Protein AF-A0A3B8LM06-F1 (afdb_monomer)

Secondary structure (DSSP, 8-state):
--B-HHHHHHHHHHHHHHHHHHHH-HHHHHHHHHHTTS-HHHHHHHHHHHHHHHHS-----TT---S-HHHHHHHHHHHHHHS---TT-B-HHHHHHS-HHHHHHHHHHHHHHTPPPPPPPPHHHHHTS-HHHHHHHHHHHHHSS----HHHHHHHIIIIIT-BTTBEE-TTT--EE-S-SSS--STTSEEEEESS-GGGT--STTGGG-GGGEEEEEHHHHHHHTTPPB---SEEEEEETTEEEEE-TTS-EEEE--GGGHHHHHHHHHHHHHHTT-PEETTHHHHHHHHHHHS---HHHHHHHHHHHHHHS---HHHH-TTHHHHHGGGS-EEPPPGGGG---

Radius of gyration: 21.13 Å; Cα contacts (8 Å, |Δi|>4): 520; chains: 1; bounding box: 58×49×54 Å

Sequence (345 aa):
MKIPKQYAHMAVEVTARRVQDMRTGEHKAADIEQAATRPTAERHAIENFFERGLQNEIDPLPGLQYDDINQTRKALHQELRDVDIDGDGIDAIERKMMSKAGQVALALAEQMMAQEPVQAMTTQQLKDLSPEETMQTIRQAATDHVELGYSVARAVMFAHIDNQEGSVDGVYTGREVDDVVGIPENVHQMNTEHTWPKSRGVKHTPAVSDLHHLFPTDKETNTRRASYPFGIVQEAKWQDGKSKLGYSEHGHIVFEPPKEHRGDIARALFYVASAYDLEMIEGEPEILLQWHKDDPVNAEESARNDEISRFQRNRNPFVDHPDLAEKLIEQIHVKRAPDFMHARS

Structure (mmCIF, N/CA/C/O backbone):
data_AF-A0A3B8LM06-F1
#
_entry.id   AF-A0A3B8LM06-F1
#
loop_
_atom_site.group_PDB
_atom_site.id
_atom_site.type_symbol
_atom_site.label_atom_id
_atom_site.label_alt_id
_atom_site.label_comp_id
_atom_site.label_asym_id
_atom_site.label_entity_id
_atom_site.label_seq_id
_atom_site.pdbx_PDB_ins_code
_atom_site.Cartn_x
_atom_site.Cartn_y
_atom_site.Cartn_z
_atom_site.occupancy
_atom_site.B_iso_or_equiv
_atom_site.auth_seq_id
_atom_site.auth_comp_id
_atom_site.auth_asym_id
_atom_site.auth_atom_id
_atom_site.pdbx_PDB_model_num
ATOM 1 N N . MET A 1 1 ? -26.395 -5.726 15.700 1.00 61.47 1 MET A N 1
ATOM 2 C CA . MET A 1 1 ? -25.437 -6.091 14.642 1.00 61.47 1 MET A CA 1
ATOM 3 C C . MET A 1 1 ? -24.173 -6.511 15.357 1.00 61.47 1 MET A C 1
ATOM 5 O O . MET A 1 1 ? -23.806 -5.810 16.292 1.00 61.47 1 MET A O 1
ATOM 9 N N . LYS A 1 2 ? -23.609 -7.675 15.030 1.00 73.19 2 LYS A N 1
ATOM 10 C CA . LYS A 1 2 ? -22.331 -8.088 15.611 1.00 73.19 2 LYS A CA 1
ATOM 11 C C . LYS A 1 2 ? -21.204 -7.340 14.889 1.00 73.19 2 LYS A C 1
ATOM 13 O O . LYS A 1 2 ? -21.310 -7.133 13.681 1.00 73.19 2 LYS A O 1
ATOM 18 N N . ILE A 1 3 ? -20.192 -6.870 15.618 1.00 71.75 3 ILE A N 1
ATOM 19 C CA . ILE A 1 3 ? -19.059 -6.120 15.043 1.00 71.75 3 ILE A CA 1
ATOM 20 C C . ILE A 1 3 ? -17.843 -7.046 14.995 1.00 71.75 3 ILE A C 1
ATOM 22 O O . ILE A 1 3 ? -17.408 -7.489 16.061 1.00 71.75 3 ILE A O 1
ATOM 26 N N . PRO A 1 4 ? -17.254 -7.335 13.821 1.00 77.56 4 PRO A N 1
ATOM 27 C CA . PRO A 1 4 ? -16.075 -8.187 13.774 1.00 77.56 4 PRO A CA 1
ATOM 28 C C . PRO A 1 4 ? -14.905 -7.545 14.533 1.00 77.56 4 PRO A C 1
ATOM 30 O O . PRO A 1 4 ? -14.675 -6.333 14.455 1.00 77.56 4 PRO A O 1
ATOM 33 N N . LYS A 1 5 ? -14.148 -8.369 15.268 1.00 77.06 5 LYS A N 1
ATOM 34 C CA . LYS A 1 5 ? -13.063 -7.935 16.170 1.00 77.06 5 LYS A CA 1
ATOM 35 C C . LYS A 1 5 ? -12.042 -7.037 15.472 1.00 77.06 5 LYS A C 1
ATOM 37 O O . LYS A 1 5 ? -11.585 -6.047 16.037 1.00 77.06 5 LYS A O 1
ATOM 42 N N . GLN A 1 6 ? -11.743 -7.346 14.219 1.00 74.56 6 GLN A N 1
ATOM 43 C CA . GLN A 1 6 ? -10.783 -6.618 13.404 1.00 74.56 6 GLN A CA 1
ATOM 44 C C . GLN A 1 6 ? -11.167 -5.136 13.195 1.00 74.56 6 GLN A C 1
ATOM 46 O O . GLN A 1 6 ? -10.337 -4.242 13.376 1.00 74.56 6 GLN A O 1
ATOM 51 N N . TYR A 1 7 ? -12.456 -4.835 12.981 1.00 73.69 7 TYR A N 1
ATOM 52 C CA . TYR A 1 7 ? -12.943 -3.454 12.876 1.00 73.69 7 TYR A CA 1
ATOM 53 C C . TYR A 1 7 ? -12.887 -2.718 14.213 1.00 73.69 7 TYR A C 1
ATOM 55 O O . TYR A 1 7 ? -12.603 -1.520 14.256 1.00 73.69 7 TYR A O 1
ATOM 63 N N . ALA A 1 8 ? -13.125 -3.429 15.315 1.00 75.50 8 ALA A N 1
ATOM 64 C CA . ALA A 1 8 ? -13.008 -2.862 16.650 1.00 75.50 8 ALA A CA 1
ATOM 65 C C . ALA A 1 8 ? -11.561 -2.447 16.960 1.00 75.50 8 ALA A C 1
ATOM 67 O O . ALA A 1 8 ? -11.319 -1.332 17.418 1.00 75.50 8 ALA A O 1
ATOM 68 N N . HIS A 1 9 ? -10.591 -3.312 16.651 1.00 77.12 9 HIS A N 1
ATOM 69 C CA . HIS A 1 9 ? -9.166 -3.018 16.811 1.00 77.12 9 HIS A CA 1
ATOM 70 C C . HIS A 1 9 ? -8.709 -1.864 15.910 1.00 77.12 9 HIS A C 1
ATOM 72 O O . HIS A 1 9 ? -7.976 -0.985 16.366 1.00 77.12 9 HIS A O 1
ATOM 78 N N . MET A 1 10 ? -9.179 -1.813 14.663 1.00 73.75 10 MET A N 1
ATOM 79 C CA . MET A 1 10 ? -8.943 -0.680 13.768 1.00 73.75 10 MET A CA 1
ATOM 80 C C . MET A 1 10 ? -9.467 0.635 14.368 1.00 73.75 10 MET A C 1
ATOM 82 O O . MET A 1 10 ? -8.759 1.643 14.384 1.00 73.75 10 MET A O 1
ATOM 86 N N . ALA A 1 11 ? -10.679 0.631 14.924 1.00 70.31 11 ALA A N 1
ATOM 87 C CA . ALA A 1 11 ? -11.275 1.824 15.513 1.00 70.31 11 ALA A CA 1
ATOM 88 C C . ALA A 1 11 ? -10.573 2.296 16.799 1.00 70.31 11 ALA A C 1
ATOM 90 O O . ALA A 1 11 ? -10.598 3.494 17.099 1.00 70.31 11 ALA A O 1
ATOM 91 N N . VAL A 1 12 ? -9.894 1.404 17.532 1.00 72.50 12 VAL A N 1
ATOM 92 C CA . VAL A 1 12 ? -9.010 1.792 18.646 1.00 72.50 12 VAL A CA 1
ATOM 93 C C . VAL A 1 12 ? -7.854 2.659 18.149 1.00 72.50 12 VAL A C 1
ATOM 95 O O . VAL A 1 12 ? -7.576 3.692 18.757 1.00 72.50 12 VAL A O 1
ATOM 98 N N . GLU A 1 13 ? -7.224 2.305 17.027 1.00 75.88 13 GLU A N 1
ATOM 99 C CA . GLU A 1 13 ? -6.133 3.099 16.446 1.00 75.88 13 GLU A CA 1
ATOM 100 C C . GLU A 1 13 ? -6.635 4.456 15.927 1.00 75.88 13 GLU A C 1
ATOM 102 O O . GLU A 1 13 ? -5.998 5.481 16.178 1.00 75.88 13 GLU A O 1
ATOM 107 N N . VAL A 1 14 ? -7.817 4.507 15.296 1.00 67.19 14 VAL A N 1
ATOM 108 C CA . VAL A 1 14 ? -8.437 5.786 14.886 1.00 67.19 14 VAL A CA 1
ATOM 109 C C . VAL A 1 14 ? -8.741 6.660 16.103 1.00 67.19 14 VAL A C 1
ATOM 111 O O . VAL A 1 14 ? -8.448 7.856 16.107 1.00 67.19 14 VAL A O 1
ATOM 114 N N . THR A 1 15 ? -9.303 6.069 17.159 1.00 64.38 15 THR A N 1
ATOM 115 C CA . THR A 1 15 ? -9.615 6.782 18.403 1.00 64.38 15 THR A CA 1
ATOM 116 C C . THR A 1 15 ? -8.338 7.318 19.050 1.00 64.38 15 THR A C 1
ATOM 118 O O . THR A 1 15 ? -8.285 8.488 19.424 1.00 64.38 15 THR A O 1
ATOM 121 N N . ALA A 1 16 ? -7.280 6.506 19.125 1.00 67.06 16 ALA A N 1
ATOM 122 C CA . ALA A 1 16 ? -5.991 6.909 19.678 1.00 67.06 16 ALA A CA 1
ATOM 123 C C . ALA A 1 16 ? -5.349 8.057 18.881 1.00 67.06 16 ALA A C 1
ATOM 125 O O . ALA A 1 16 ? -4.860 9.012 19.487 1.00 67.06 16 ALA A O 1
ATOM 126 N N . ARG A 1 17 ? -5.399 8.008 17.541 1.00 67.69 17 ARG A N 1
ATOM 127 C CA . ARG A 1 17 ? -4.908 9.095 16.681 1.00 67.69 17 ARG A CA 1
ATOM 128 C C . ARG A 1 17 ? -5.693 10.388 16.898 1.00 67.69 17 ARG A C 1
ATOM 130 O O . ARG A 1 17 ? -5.077 11.417 17.141 1.00 67.69 17 ARG A O 1
ATOM 137 N N . ARG A 1 18 ? -7.028 10.335 16.924 1.00 61.81 18 ARG A N 1
ATOM 138 C CA . ARG A 1 18 ? -7.864 11.521 17.197 1.00 61.81 18 ARG A CA 1
ATOM 139 C C . ARG A 1 18 ? -7.544 12.152 18.551 1.00 61.81 18 ARG A C 1
ATOM 141 O O . ARG A 1 18 ? -7.453 13.370 18.660 1.00 61.81 18 ARG A O 1
ATOM 148 N N . VAL A 1 19 ? -7.339 11.335 19.585 1.00 59.09 19 VAL A N 1
ATOM 149 C CA . VAL A 1 19 ? -6.933 11.832 20.909 1.00 59.09 19 VAL A CA 1
ATOM 150 C C . VAL A 1 19 ? -5.537 12.456 20.861 1.00 59.09 19 VAL A C 1
ATOM 152 O O . VAL A 1 19 ? -5.316 13.490 21.489 1.00 59.09 19 VAL A O 1
ATOM 155 N N . GLN A 1 20 ? -4.605 11.876 20.102 1.00 62.78 20 GLN A N 1
ATOM 156 C CA . GLN A 1 20 ? -3.284 12.462 19.883 1.00 62.78 20 GLN A CA 1
ATOM 157 C C . GLN A 1 20 ? -3.375 13.829 19.205 1.00 62.78 20 GLN A C 1
ATOM 159 O O . GLN A 1 20 ? -2.771 14.769 19.714 1.00 62.78 20 GLN A O 1
ATOM 164 N N . ASP A 1 21 ? -4.166 13.954 18.141 1.00 59.44 21 ASP A N 1
ATOM 165 C CA . ASP A 1 21 ? -4.355 15.211 17.412 1.00 59.44 21 ASP A CA 1
ATOM 166 C C . ASP A 1 21 ? -4.976 16.299 18.313 1.00 59.44 21 ASP A C 1
ATOM 168 O O . ASP A 1 21 ? -4.539 17.451 18.301 1.00 59.44 21 ASP A O 1
ATOM 172 N N . MET A 1 22 ? -5.942 15.927 19.166 1.00 54.44 22 MET A N 1
ATOM 173 C CA . MET A 1 22 ? -6.524 16.829 20.171 1.00 54.44 22 MET A CA 1
ATOM 174 C C . MET A 1 22 ? -5.518 17.240 21.256 1.00 54.44 22 MET A C 1
ATOM 176 O O . MET A 1 22 ? -5.547 18.381 21.713 1.00 54.44 22 MET A O 1
ATOM 180 N N . ARG A 1 23 ? -4.637 16.323 21.687 1.00 56.78 23 ARG A N 1
ATOM 181 C CA . ARG A 1 23 ? -3.649 16.580 22.747 1.00 56.78 23 ARG A CA 1
ATOM 182 C C . ARG A 1 23 ? -2.505 17.461 22.267 1.00 56.78 23 ARG A C 1
ATOM 184 O O . ARG A 1 23 ? -2.025 18.290 23.033 1.00 56.78 23 ARG A O 1
ATOM 191 N N . THR A 1 24 ? -2.019 17.237 21.051 1.00 57.19 24 THR A N 1
ATOM 192 C CA . THR A 1 24 ? -0.883 17.996 20.530 1.00 57.19 24 THR A CA 1
ATOM 193 C C . THR A 1 24 ? -1.310 19.376 20.057 1.00 57.19 24 THR A C 1
ATOM 195 O O . THR A 1 24 ? -0.503 20.288 20.140 1.00 57.19 24 THR A O 1
ATOM 198 N N . GLY A 1 25 ? -2.544 19.579 19.571 1.00 49.50 25 GLY A N 1
ATOM 199 C CA . GLY A 1 25 ? -2.979 20.871 19.011 1.00 49.50 25 GLY A CA 1
ATOM 200 C C . GLY A 1 25 ? -2.113 21.375 17.837 1.00 49.50 25 GLY A C 1
ATOM 201 O O . GLY A 1 25 ? -2.342 22.461 17.309 1.00 49.50 25 GLY A O 1
ATOM 202 N N . GLU A 1 26 ? -1.122 20.587 17.416 1.00 45.94 26 GLU A N 1
ATOM 203 C CA . GLU A 1 26 ? 0.044 21.016 16.639 1.00 45.94 26 GLU A CA 1
ATOM 204 C C . GLU A 1 26 ? -0.100 20.729 15.148 1.00 45.94 26 GLU A C 1
ATOM 206 O O . GLU A 1 26 ? 0.597 21.349 14.352 1.00 45.94 26 GLU A O 1
ATOM 211 N N . HIS A 1 27 ? -1.052 19.889 14.735 1.00 44.06 27 HIS A N 1
ATOM 212 C CA . HIS A 1 27 ? -1.319 19.699 13.308 1.00 44.06 27 HIS A CA 1
ATOM 213 C C . HIS A 1 27 ? -2.032 20.912 12.696 1.00 44.06 27 HIS A C 1
ATOM 215 O O . HIS A 1 27 ? -1.760 21.280 11.565 1.00 44.06 27 HIS A O 1
ATOM 221 N N . LYS A 1 28 ? -2.825 21.667 13.471 1.00 44.81 28 LYS A N 1
ATOM 222 C CA . LYS A 1 28 ? -3.392 22.926 12.961 1.00 44.81 28 LYS A CA 1
ATOM 223 C C . LYS A 1 28 ? -2.324 24.009 12.776 1.00 44.81 28 LYS A C 1
ATOM 225 O O . LYS A 1 28 ? -2.357 24.720 11.785 1.00 44.81 28 LYS A O 1
ATOM 230 N N . ALA A 1 29 ? -1.383 24.158 13.708 1.00 38.62 29 ALA A N 1
ATOM 231 C CA . ALA A 1 29 ? -0.407 25.250 13.660 1.00 38.62 29 ALA A CA 1
ATOM 232 C C . ALA A 1 29 ? 0.740 24.986 12.669 1.00 38.62 29 ALA A C 1
ATOM 234 O O . ALA A 1 29 ? 1.067 25.877 11.890 1.00 38.62 29 ALA A O 1
ATOM 235 N N . ALA A 1 30 ? 1.300 23.771 12.644 1.00 40.31 30 ALA A N 1
ATOM 236 C CA . ALA A 1 30 ? 2.406 23.426 11.750 1.00 40.31 30 ALA A CA 1
ATOM 237 C C . ALA A 1 30 ? 1.975 23.354 10.274 1.00 40.31 30 ALA A C 1
ATOM 239 O O . ALA A 1 30 ? 2.710 23.818 9.399 1.00 40.31 30 ALA A O 1
ATOM 240 N N . ASP A 1 31 ? 0.765 22.854 9.996 1.00 40.75 31 ASP A N 1
ATOM 241 C CA . ASP A 1 31 ? 0.247 22.767 8.627 1.00 40.75 31 ASP A CA 1
ATOM 242 C C . ASP A 1 31 ? -0.230 24.135 8.113 1.00 40.75 31 ASP A C 1
ATOM 244 O O . ASP A 1 31 ? -0.038 24.440 6.938 1.00 40.75 31 ASP A O 1
ATOM 248 N N . ILE A 1 32 ? -0.751 25.019 8.980 1.00 42.34 32 ILE A N 1
ATOM 249 C CA . ILE A 1 32 ? -1.060 26.420 8.624 1.00 42.34 32 ILE A CA 1
ATOM 250 C C . ILE A 1 32 ? 0.224 27.238 8.404 1.00 42.34 32 ILE A C 1
ATOM 252 O O . ILE A 1 32 ? 0.281 28.053 7.481 1.00 42.34 32 ILE A O 1
ATOM 256 N N . GLU A 1 33 ? 1.267 27.026 9.209 1.00 39.25 33 GLU A N 1
ATOM 257 C CA . GLU A 1 33 ? 2.554 27.718 9.064 1.00 39.25 33 GLU A CA 1
ATOM 258 C C . GLU A 1 33 ? 3.309 27.264 7.800 1.00 39.25 33 GLU A C 1
ATOM 260 O O . GLU A 1 33 ? 3.869 28.101 7.089 1.00 39.25 33 GLU A O 1
ATOM 265 N N . GLN A 1 34 ? 3.234 25.978 7.425 1.00 41.03 34 GLN A N 1
ATOM 266 C CA . GLN A 1 34 ? 3.713 25.506 6.117 1.00 41.03 34 GLN A CA 1
ATOM 267 C C . GLN A 1 34 ? 2.820 25.972 4.955 1.00 41.03 34 GLN A C 1
ATOM 269 O O . GLN A 1 34 ? 3.344 26.365 3.908 1.00 41.03 34 GLN A O 1
ATOM 274 N N . ALA A 1 35 ? 1.494 26.001 5.121 1.00 34.50 35 ALA A N 1
ATOM 275 C CA . ALA A 1 35 ? 0.557 26.494 4.106 1.00 34.50 35 ALA A CA 1
ATOM 276 C C . ALA A 1 35 ? 0.677 28.008 3.857 1.00 34.50 35 ALA A C 1
ATOM 278 O O . ALA A 1 35 ? 0.339 28.479 2.772 1.00 34.50 35 ALA A O 1
ATOM 279 N N . ALA A 1 36 ? 1.221 28.779 4.805 1.00 37.94 36 ALA A N 1
ATOM 280 C CA . ALA A 1 36 ? 1.509 30.203 4.624 1.00 37.94 36 ALA A CA 1
ATOM 281 C C . ALA A 1 36 ? 2.581 30.482 3.550 1.00 37.94 36 ALA A C 1
ATOM 283 O O . ALA A 1 36 ? 2.674 31.610 3.066 1.00 37.94 36 ALA A O 1
ATOM 284 N N . THR A 1 37 ? 3.364 29.468 3.157 1.00 42.66 37 THR A N 1
ATOM 285 C CA . THR A 1 37 ? 4.360 29.557 2.072 1.00 42.66 37 THR A CA 1
ATOM 286 C C . THR A 1 37 ? 3.827 29.103 0.707 1.00 42.66 37 THR A C 1
ATOM 288 O O . THR A 1 37 ? 4.527 29.241 -0.296 1.00 42.66 37 THR A O 1
ATOM 291 N N . ARG A 1 38 ? 2.591 28.583 0.651 1.00 41.34 38 ARG A N 1
ATOM 292 C CA . ARG A 1 38 ? 1.967 28.014 -0.553 1.00 41.34 38 ARG A CA 1
ATOM 293 C C . ARG A 1 38 ? 0.995 28.997 -1.233 1.00 41.34 38 ARG A C 1
ATOM 295 O O . ARG A 1 38 ? 0.504 29.925 -0.583 1.00 41.34 38 ARG A O 1
ATOM 302 N N . PRO A 1 39 ? 0.700 28.831 -2.538 1.00 47.28 39 PRO A N 1
ATOM 303 C CA . PRO A 1 39 ? -0.250 29.676 -3.264 1.00 47.28 39 PRO A CA 1
ATOM 304 C C . PRO A 1 39 ? -1.645 29.712 -2.613 1.00 47.28 39 PRO A C 1
ATOM 306 O O . PRO A 1 39 ? -2.128 28.727 -2.060 1.00 47.28 39 PRO A O 1
ATOM 309 N N . THR A 1 40 ? -2.337 30.851 -2.715 1.00 40.03 40 THR A N 1
ATOM 310 C CA . THR A 1 40 ? -3.587 31.150 -1.984 1.00 40.03 40 THR A CA 1
ATOM 311 C C . THR A 1 40 ? -4.725 30.143 -2.211 1.00 40.03 40 THR A C 1
ATOM 313 O O . THR A 1 40 ? -5.563 29.976 -1.326 1.00 40.03 40 THR A O 1
ATOM 316 N N . ALA A 1 41 ? -4.760 29.466 -3.363 1.00 38.88 41 ALA A N 1
ATOM 317 C CA . ALA A 1 41 ? -5.757 28.439 -3.672 1.00 38.88 41 ALA A CA 1
ATOM 318 C C . ALA A 1 41 ? -5.543 27.142 -2.864 1.00 38.88 41 ALA A C 1
ATOM 320 O O . ALA A 1 41 ? -6.503 26.592 -2.331 1.00 38.88 41 ALA A O 1
ATOM 321 N N . GLU A 1 42 ? -4.291 26.706 -2.691 1.00 33.78 42 GLU A N 1
ATOM 322 C CA . GLU A 1 42 ? -3.933 25.527 -1.886 1.00 33.78 42 GLU A CA 1
ATOM 323 C C . GLU A 1 42 ? -4.153 25.779 -0.394 1.00 33.78 42 GLU A C 1
ATOM 325 O O . GLU A 1 42 ? -4.655 24.915 0.322 1.00 33.78 42 GLU A O 1
ATOM 330 N N . ARG A 1 43 ? -3.865 27.000 0.074 1.00 34.69 43 ARG A N 1
ATOM 331 C CA . ARG A 1 43 ? -4.157 27.411 1.451 1.00 34.69 43 ARG A CA 1
ATOM 332 C C . ARG A 1 43 ? -5.653 27.316 1.775 1.00 34.69 43 ARG A C 1
ATOM 334 O O . ARG A 1 43 ? -6.009 26.761 2.808 1.00 34.69 43 ARG A O 1
ATOM 341 N N . HIS A 1 44 ? -6.522 27.793 0.880 1.00 40.88 44 HIS A N 1
ATOM 342 C CA . HIS A 1 44 ? -7.972 27.679 1.065 1.00 40.88 44 HIS A CA 1
ATOM 343 C C . HIS A 1 44 ? -8.466 26.229 0.972 1.00 40.88 44 HIS A C 1
ATOM 345 O O . HIS A 1 44 ? -9.440 25.889 1.636 1.00 40.88 44 HIS A O 1
ATOM 351 N N . ALA A 1 45 ? -7.831 25.360 0.179 1.00 37.84 45 ALA A N 1
ATOM 352 C CA . ALA A 1 45 ? -8.172 23.935 0.139 1.00 37.84 45 ALA A CA 1
ATOM 353 C C . ALA A 1 45 ? -7.854 23.240 1.477 1.00 37.84 45 ALA A C 1
ATOM 355 O O . ALA A 1 45 ? -8.702 22.527 2.009 1.00 37.84 45 ALA A O 1
ATOM 356 N N . ILE A 1 46 ? -6.692 23.540 2.068 1.00 34.03 46 ILE A N 1
ATOM 357 C CA . ILE A 1 46 ? -6.259 23.026 3.378 1.00 34.03 46 ILE A CA 1
ATOM 358 C C . ILE A 1 46 ? -7.146 23.571 4.512 1.00 34.03 46 ILE A C 1
ATOM 360 O O . ILE A 1 46 ? -7.601 22.812 5.366 1.00 34.03 46 ILE A O 1
ATOM 364 N N . GLU A 1 47 ? -7.459 24.870 4.511 1.00 36.97 47 GLU A N 1
ATOM 365 C CA . GLU A 1 47 ? -8.357 25.481 5.505 1.00 36.97 47 GLU A CA 1
ATOM 366 C C . GLU A 1 47 ? -9.787 24.896 5.410 1.00 36.97 47 GLU A C 1
ATOM 368 O O . GLU A 1 47 ? -10.361 24.501 6.427 1.00 36.97 47 GLU A O 1
ATOM 373 N N . ASN A 1 48 ? -10.324 24.715 4.195 1.00 39.28 48 ASN A N 1
ATOM 374 C CA . ASN A 1 48 ? -11.628 24.076 3.970 1.00 39.28 48 ASN A CA 1
ATOM 375 C C . ASN A 1 48 ? -11.640 22.576 4.325 1.00 39.28 48 ASN A C 1
ATOM 377 O O . ASN A 1 48 ? -12.679 22.053 4.729 1.00 39.28 48 ASN A O 1
ATOM 381 N N . PHE A 1 49 ? -10.514 21.874 4.179 1.00 37.47 49 PHE A N 1
ATOM 382 C CA . PHE A 1 49 ? -10.353 20.467 4.558 1.00 37.47 49 PHE A CA 1
ATOM 383 C C . PHE A 1 49 ? -10.508 20.272 6.075 1.00 37.47 49 PHE A C 1
ATOM 385 O O . PHE A 1 49 ? -11.286 19.420 6.515 1.00 37.47 49 PHE A O 1
ATOM 392 N N . PHE A 1 50 ? -9.869 21.127 6.883 1.00 35.25 50 PHE A N 1
ATOM 393 C CA . PHE A 1 50 ? -10.015 21.091 8.342 1.00 35.25 50 PHE A CA 1
ATOM 394 C C . PHE A 1 50 ? -11.426 21.473 8.808 1.00 35.25 50 PHE A C 1
ATOM 396 O O . PHE A 1 50 ? -11.930 20.891 9.770 1.00 35.25 50 PHE A O 1
ATOM 403 N N . GLU A 1 51 ? -12.089 22.415 8.133 1.00 35.91 51 GLU A N 1
ATOM 404 C CA . GLU A 1 51 ? -13.468 22.790 8.467 1.00 35.91 51 GLU A CA 1
ATOM 405 C C . GLU A 1 51 ? -14.485 21.693 8.115 1.00 35.91 51 GLU A C 1
ATOM 407 O O . GLU A 1 51 ? -15.376 21.422 8.918 1.00 35.91 51 GLU A O 1
ATOM 412 N N . ARG A 1 52 ? -14.328 20.985 6.987 1.00 37.66 52 ARG A N 1
ATOM 413 C CA . ARG A 1 52 ? -15.227 19.878 6.596 1.00 37.66 52 ARG A CA 1
ATOM 414 C C . ARG A 1 52 ? -15.065 18.630 7.468 1.00 37.66 52 ARG A C 1
ATOM 416 O O . ARG A 1 52 ? -16.059 17.978 7.777 1.00 37.66 52 ARG A O 1
ATOM 423 N N . GLY A 1 53 ? -13.844 18.312 7.905 1.00 34.59 53 GLY A N 1
ATOM 424 C CA . GLY A 1 53 ? -13.594 17.202 8.835 1.00 34.59 53 GLY A CA 1
ATOM 425 C C . GLY A 1 53 ? -14.218 17.420 10.220 1.00 34.59 53 GLY A C 1
ATOM 426 O O . GLY A 1 53 ? -14.666 16.465 10.850 1.00 34.59 53 GLY A O 1
ATOM 427 N N . LEU A 1 54 ? -14.301 18.680 10.662 1.00 36.09 54 LEU A N 1
ATOM 428 C CA . LEU A 1 54 ? -14.931 19.086 11.924 1.00 36.09 54 LEU A CA 1
ATOM 429 C C . LEU A 1 54 ? -16.455 19.272 11.809 1.00 36.09 54 LEU A C 1
ATOM 431 O O . LEU A 1 54 ? -17.162 19.076 12.794 1.00 36.09 54 LEU A O 1
ATOM 435 N N . GLN A 1 55 ? -16.973 19.628 10.627 1.00 35.62 55 GLN A N 1
ATOM 436 C CA . GLN A 1 55 ? -18.414 19.786 10.378 1.00 35.62 55 GLN A CA 1
ATOM 437 C C . GLN A 1 55 ? -19.176 18.453 10.279 1.00 35.62 55 GLN A C 1
ATOM 439 O O . GLN A 1 55 ? -20.387 18.445 10.476 1.00 35.62 55 GLN A O 1
ATOM 444 N N . ASN A 1 56 ? -18.497 17.323 10.054 1.00 38.31 56 ASN A N 1
ATOM 445 C CA . ASN A 1 56 ? -19.111 15.986 10.004 1.00 38.31 56 ASN A CA 1
ATOM 446 C C . ASN A 1 56 ? -19.381 15.356 11.395 1.00 38.31 56 ASN A C 1
ATOM 448 O O . ASN A 1 56 ? -19.232 14.147 11.558 1.00 38.31 56 ASN A O 1
ATOM 452 N N . GLU A 1 57 ? -19.768 16.164 12.390 1.00 33.56 57 GLU A N 1
ATOM 453 C CA . GLU A 1 57 ? -20.277 15.740 13.713 1.00 33.56 57 GLU A CA 1
ATOM 454 C C . GLU A 1 57 ? -19.521 14.575 14.390 1.00 33.56 57 GLU A C 1
ATOM 456 O O . GLU A 1 57 ? -20.114 13.683 14.997 1.00 33.56 57 GLU A O 1
ATOM 461 N N . ILE A 1 58 ? -18.186 14.592 14.372 1.00 36.94 58 ILE A N 1
ATOM 462 C CA . ILE A 1 58 ? -17.426 13.882 15.408 1.00 36.94 58 ILE A CA 1
ATOM 463 C C . ILE A 1 58 ? -17.397 14.825 16.608 1.00 36.94 58 ILE A C 1
ATOM 465 O O . ILE A 1 58 ? -16.472 15.615 16.783 1.00 36.94 58 ILE A O 1
ATOM 469 N N . ASP A 1 59 ? -18.481 14.780 17.380 1.00 31.94 59 ASP A N 1
ATOM 470 C CA . ASP A 1 59 ? -18.618 15.432 18.682 1.00 31.94 59 ASP A CA 1
ATOM 471 C C . ASP A 1 59 ? -17.331 15.197 19.508 1.00 31.94 59 ASP A C 1
ATOM 473 O O . ASP A 1 59 ? -16.818 14.069 19.502 1.00 31.94 59 ASP A O 1
ATOM 477 N N . PRO A 1 60 ? -16.750 16.200 20.196 1.00 37.28 60 PRO A N 1
ATOM 478 C CA . PRO A 1 60 ? -15.719 15.965 21.206 1.00 37.28 60 PRO A CA 1
ATOM 479 C C . PRO A 1 60 ? -16.266 15.010 22.278 1.00 37.28 60 PRO A C 1
ATOM 481 O O . PRO A 1 60 ? -16.933 15.410 23.229 1.00 37.28 60 PRO A O 1
ATOM 484 N N . LEU A 1 61 ? -16.015 13.715 22.082 1.00 42.75 61 LEU A N 1
ATOM 485 C CA . LEU A 1 61 ? -16.661 12.629 22.808 1.00 42.75 61 LEU A CA 1
ATOM 486 C C . LEU A 1 61 ? -16.490 12.785 24.332 1.00 42.75 61 LEU A C 1
ATOM 488 O O . LEU A 1 61 ? -15.361 12.783 24.836 1.00 42.75 61 LEU A O 1
ATOM 492 N N . PRO A 1 62 ? -17.590 12.860 25.099 1.00 33.28 62 PRO A N 1
ATOM 493 C CA . PRO A 1 62 ? -17.527 12.972 26.547 1.00 33.28 62 PRO A CA 1
ATOM 494 C C . PRO A 1 62 ? -17.096 11.633 27.172 1.00 33.28 62 PRO A C 1
ATOM 496 O O . PRO A 1 62 ? -17.845 10.654 27.137 1.00 33.28 62 PRO A O 1
ATOM 499 N N . GLY A 1 63 ? -15.902 11.589 27.785 1.00 45.22 63 GLY A N 1
ATOM 500 C CA . GLY A 1 63 ? -15.554 10.559 28.781 1.00 45.22 63 GLY A CA 1
ATOM 501 C C . GLY A 1 63 ? -14.189 9.858 28.697 1.00 45.22 63 GLY A C 1
ATOM 502 O O . GLY A 1 63 ? -13.949 8.980 29.522 1.00 45.22 63 GLY A O 1
ATOM 503 N N . LEU A 1 64 ? -13.291 10.195 27.767 1.00 48.62 64 LEU A N 1
ATOM 504 C CA . LEU A 1 64 ? -11.913 9.668 27.778 1.00 48.62 64 LEU A CA 1
ATOM 505 C C . LEU A 1 64 ? -11.045 10.486 28.751 1.00 48.62 64 LEU A C 1
ATOM 507 O O . LEU A 1 64 ? -10.966 11.701 28.612 1.00 48.62 64 LEU A O 1
ATOM 511 N N . GLN A 1 65 ? -10.412 9.848 29.743 1.00 50.72 65 GLN A N 1
ATOM 512 C CA . GLN A 1 65 ? -9.357 10.490 30.543 1.00 50.72 65 GLN A CA 1
ATOM 513 C C . GLN A 1 65 ? -8.004 10.366 29.824 1.00 50.72 65 GLN A C 1
ATOM 515 O O . GLN A 1 65 ? -7.676 9.316 29.282 1.00 50.72 65 GLN A O 1
ATOM 520 N N . TYR A 1 66 ? -7.253 11.469 29.788 1.00 52.28 66 TYR A N 1
ATOM 521 C CA . TYR A 1 66 ? -6.258 11.802 28.756 1.00 52.28 66 TYR A CA 1
ATOM 522 C C . TYR A 1 66 ? -4.792 11.496 29.120 1.00 52.28 66 TYR A C 1
ATOM 524 O O . TYR A 1 66 ? -3.892 11.781 28.325 1.00 52.28 66 TYR A O 1
ATOM 532 N N . ASP A 1 67 ? -4.530 10.948 30.307 1.00 55.41 67 ASP A N 1
ATOM 533 C CA . ASP A 1 67 ? -3.210 11.090 30.937 1.00 55.41 67 ASP A CA 1
ATOM 534 C C . ASP A 1 67 ? -2.103 10.209 30.309 1.00 55.41 67 ASP A C 1
ATOM 536 O O . ASP A 1 67 ? -0.929 10.570 30.381 1.00 55.41 67 ASP A O 1
ATOM 540 N N . ASP A 1 68 ? -2.446 9.138 29.574 1.00 66.69 68 ASP A N 1
ATOM 541 C CA . ASP A 1 68 ? -1.527 8.438 28.654 1.00 66.69 68 ASP A CA 1
ATOM 542 C C . ASP A 1 68 ? -2.290 7.748 27.498 1.00 66.69 68 ASP A C 1
ATOM 544 O O . ASP A 1 68 ? -2.957 6.722 27.670 1.00 66.69 68 ASP A O 1
ATOM 548 N N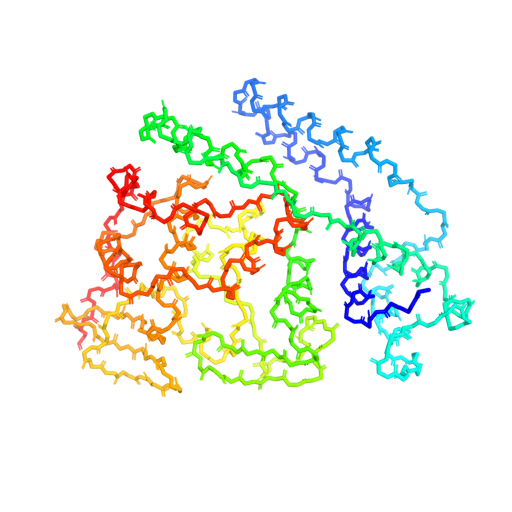 . ILE A 1 69 ? -2.175 8.306 26.285 1.00 66.38 69 ILE A N 1
ATOM 549 C CA . ILE A 1 69 ? -2.795 7.782 25.051 1.00 66.38 69 ILE A CA 1
ATOM 550 C C . ILE A 1 69 ? -2.333 6.353 24.758 1.00 66.38 69 ILE A C 1
ATOM 552 O O . ILE A 1 69 ? -3.140 5.517 24.354 1.00 66.38 69 ILE A O 1
ATOM 556 N N . ASN A 1 70 ? -1.053 6.041 24.977 1.00 70.38 70 ASN A N 1
ATOM 557 C CA . ASN A 1 70 ? -0.520 4.712 24.690 1.00 70.38 70 ASN A CA 1
ATOM 558 C C . ASN A 1 70 ? -1.037 3.680 25.688 1.00 70.38 70 ASN A C 1
ATOM 560 O O . ASN A 1 70 ? -1.329 2.550 25.295 1.00 70.38 70 ASN A O 1
ATOM 564 N N . GLN A 1 71 ? -1.160 4.061 26.960 1.00 73.88 71 GLN A N 1
ATOM 565 C CA . GLN A 1 71 ? -1.756 3.207 27.984 1.00 73.88 71 GLN A CA 1
ATOM 566 C C . GLN A 1 71 ? -3.240 2.966 27.701 1.00 73.88 71 GLN A C 1
ATOM 568 O O . GLN A 1 71 ? -3.682 1.820 27.737 1.00 73.88 71 GLN A O 1
ATOM 573 N N . THR A 1 72 ? -3.981 4.015 27.337 1.00 69.38 72 THR A N 1
ATOM 574 C CA . THR A 1 72 ? -5.401 3.926 26.966 1.00 69.38 72 THR A CA 1
ATOM 575 C C . THR A 1 72 ? -5.594 3.025 25.748 1.00 69.38 72 THR A C 1
ATOM 577 O O . THR A 1 72 ? -6.407 2.108 25.776 1.00 69.38 72 THR A O 1
ATOM 580 N N . ARG A 1 73 ? -4.783 3.211 24.701 1.00 76.06 73 ARG A N 1
ATOM 581 C CA . ARG A 1 73 ? -4.789 2.368 23.500 1.00 76.06 73 ARG A CA 1
ATOM 582 C C . ARG A 1 73 ? -4.517 0.897 23.825 1.00 76.06 73 ARG A C 1
ATOM 584 O O . ARG A 1 73 ? -5.247 0.024 23.367 1.00 76.06 73 ARG A O 1
ATOM 591 N N . LYS A 1 74 ? -3.487 0.611 24.631 1.00 79.56 74 LYS A N 1
ATOM 592 C CA . LYS A 1 74 ? -3.162 -0.761 25.061 1.00 79.56 74 LYS A CA 1
ATOM 593 C C . LYS A 1 74 ? -4.295 -1.385 25.874 1.00 79.56 74 LYS A C 1
ATOM 595 O O . LYS A 1 74 ? -4.626 -2.540 25.639 1.00 79.56 74 LYS A O 1
ATOM 600 N N . ALA A 1 75 ? -4.891 -0.625 26.793 1.00 76.81 75 ALA A N 1
ATOM 601 C CA . ALA A 1 75 ? -6.019 -1.085 27.594 1.00 76.81 75 ALA A CA 1
ATOM 602 C C . ALA A 1 75 ? -7.231 -1.428 26.717 1.00 76.81 75 ALA A C 1
ATOM 604 O O . ALA A 1 75 ? -7.817 -2.486 26.901 1.00 76.81 75 ALA A O 1
ATOM 605 N N . LEU A 1 76 ? -7.546 -0.602 25.715 1.00 77.06 76 LEU A N 1
ATOM 606 C CA . LEU A 1 76 ? -8.636 -0.866 24.772 1.00 77.06 76 LEU A CA 1
ATOM 607 C C . LEU A 1 76 ? -8.391 -2.107 23.909 1.00 77.06 76 LEU A C 1
ATOM 609 O O . LEU A 1 76 ? -9.300 -2.909 23.718 1.00 77.06 76 LEU A O 1
ATOM 613 N N . HIS A 1 77 ? -7.168 -2.296 23.406 1.00 80.75 77 HIS A N 1
ATOM 614 C CA . HIS A 1 77 ? -6.830 -3.524 22.685 1.00 80.75 77 HIS A CA 1
ATOM 615 C C . HIS A 1 77 ? -6.919 -4.763 23.574 1.00 80.75 77 HIS A C 1
ATOM 617 O O . HIS A 1 77 ? -7.360 -5.801 23.095 1.00 80.75 77 HIS A O 1
ATOM 623 N N . GLN A 1 78 ? -6.506 -4.670 24.839 1.00 82.31 78 GLN A N 1
ATOM 624 C CA . GLN A 1 78 ? -6.637 -5.774 25.788 1.00 82.31 78 GLN A CA 1
ATOM 625 C C . GLN A 1 78 ? -8.111 -6.085 26.064 1.00 82.31 78 GLN A C 1
ATOM 627 O O . GLN A 1 78 ? -8.523 -7.232 25.955 1.00 82.31 78 GLN A O 1
ATOM 632 N N . GLU A 1 79 ? -8.915 -5.053 26.316 1.00 81.31 79 GLU A N 1
ATOM 633 C CA . GLU A 1 79 ? -10.352 -5.172 26.545 1.00 81.31 79 GLU A CA 1
ATOM 634 C C . GLU A 1 79 ? -11.052 -5.879 25.378 1.00 81.31 79 GLU A C 1
ATOM 636 O O . GLU A 1 79 ? -11.809 -6.813 25.602 1.00 81.31 79 GLU A O 1
ATOM 641 N N . LEU A 1 80 ? -10.736 -5.505 24.132 1.00 77.62 80 LEU A N 1
ATOM 642 C CA . LEU A 1 80 ? -11.258 -6.173 22.935 1.00 77.62 80 LEU A CA 1
ATOM 643 C C . LEU A 1 80 ? -10.757 -7.610 22.766 1.00 77.62 80 LEU A C 1
ATOM 645 O O . LEU A 1 80 ? -11.463 -8.438 22.191 1.00 77.62 80 LEU A O 1
ATOM 649 N N . ARG A 1 81 ? -9.539 -7.921 23.228 1.00 78.88 81 ARG A N 1
ATOM 650 C CA . ARG A 1 81 ? -9.015 -9.292 23.188 1.00 78.88 81 ARG A CA 1
ATOM 651 C C . ARG A 1 81 ? -9.757 -10.212 24.146 1.00 78.88 81 ARG A C 1
ATOM 653 O O . ARG A 1 81 ? -9.976 -11.355 23.757 1.00 78.88 81 ARG A O 1
ATOM 660 N N . ASP A 1 82 ? -10.126 -9.690 25.313 1.00 78.06 82 ASP A N 1
ATOM 661 C CA . ASP A 1 82 ? -10.754 -10.419 26.418 1.00 78.06 82 ASP A CA 1
ATOM 662 C C . ASP A 1 82 ? -12.268 -10.620 26.247 1.00 78.06 82 ASP A C 1
ATOM 664 O O . ASP A 1 82 ? -12.861 -11.409 26.983 1.00 78.06 82 ASP A O 1
ATOM 668 N N . VAL A 1 83 ? -12.904 -9.932 25.289 1.00 72.62 83 VAL A N 1
ATOM 669 C CA . VAL A 1 83 ? -14.275 -10.263 24.883 1.00 72.62 83 VAL A CA 1
ATOM 670 C C . VAL A 1 83 ? -14.247 -11.640 24.222 1.00 72.62 83 VAL A C 1
ATOM 672 O O . VAL A 1 83 ? -13.524 -11.838 23.243 1.00 72.62 83 VAL A O 1
ATOM 675 N N . ASP A 1 84 ? -15.003 -12.581 24.790 1.00 64.25 84 ASP A N 1
ATOM 676 C CA . ASP A 1 84 ? -15.263 -13.886 24.185 1.00 64.25 84 ASP A CA 1
ATOM 677 C C . ASP A 1 84 ? -16.180 -13.663 22.989 1.00 64.25 84 ASP A C 1
ATOM 679 O O . ASP A 1 84 ? -17.191 -12.982 23.112 1.00 64.25 84 ASP A O 1
ATOM 683 N N . ILE A 1 85 ? -15.778 -14.137 21.819 1.00 58.22 85 ILE A N 1
ATOM 684 C CA . ILE A 1 85 ? -16.499 -13.864 20.585 1.00 58.22 85 ILE A CA 1
ATOM 685 C C . ILE A 1 85 ? -16.616 -15.188 19.858 1.00 58.22 85 ILE A C 1
ATOM 687 O O . ILE A 1 85 ? -15.643 -15.684 19.285 1.00 58.22 85 ILE A O 1
ATOM 691 N N . ASP A 1 86 ? -17.821 -15.745 19.845 1.00 59.09 86 ASP A N 1
ATOM 692 C CA . ASP A 1 86 ? -18.187 -16.703 18.809 1.00 59.09 86 ASP A CA 1
ATOM 693 C C . ASP A 1 86 ? -17.886 -16.032 17.457 1.00 59.09 86 ASP A C 1
ATOM 695 O O . ASP A 1 86 ? -18.104 -14.827 17.337 1.00 59.09 86 ASP A O 1
ATOM 699 N N . GLY A 1 87 ? -17.388 -16.761 16.450 1.00 57.94 87 GLY A N 1
ATOM 700 C CA . GLY A 1 87 ? -16.809 -16.230 15.192 1.00 57.94 87 GLY A CA 1
ATOM 701 C C . GLY A 1 87 ? -17.629 -15.220 14.358 1.00 57.94 87 GLY A C 1
ATOM 702 O O . GLY A 1 87 ? -17.201 -14.821 13.284 1.00 57.94 87 GLY A O 1
ATOM 703 N N . ASP A 1 88 ? -18.777 -14.765 14.848 1.00 62.75 88 ASP A N 1
ATOM 704 C CA . ASP A 1 88 ? -19.663 -13.779 14.250 1.00 62.75 88 ASP A CA 1
ATOM 705 C C . ASP A 1 88 ? -19.454 -12.320 14.740 1.00 62.75 88 ASP A C 1
ATOM 707 O O . ASP A 1 88 ? -20.131 -11.425 14.231 1.00 62.75 88 ASP A O 1
ATOM 711 N N . GLY A 1 89 ? -18.605 -12.035 15.741 1.00 73.44 89 GLY A N 1
ATOM 712 C CA . GLY A 1 89 ? -18.329 -10.659 16.216 1.00 73.44 89 GLY A CA 1
ATOM 713 C C . GLY A 1 89 ? -19.013 -10.236 17.534 1.00 73.44 89 GLY A C 1
ATOM 714 O O . GLY A 1 89 ? -19.823 -10.968 18.090 1.00 73.44 89 GLY A O 1
ATOM 715 N N . ILE A 1 90 ? -18.691 -9.028 18.017 1.00 78.25 90 ILE A N 1
ATOM 716 C CA . ILE A 1 90 ? -19.078 -8.488 19.338 1.00 78.25 90 ILE A CA 1
ATOM 717 C C . ILE A 1 90 ? -20.571 -8.137 19.379 1.00 78.25 90 ILE A C 1
ATOM 719 O O . ILE A 1 90 ? -21.038 -7.340 18.556 1.00 78.25 90 ILE A O 1
ATOM 723 N N . ASP A 1 91 ? -21.312 -8.679 20.346 1.00 80.19 91 ASP A N 1
ATOM 724 C CA . ASP A 1 91 ? -22.755 -8.497 20.508 1.00 80.19 91 ASP A CA 1
ATOM 725 C C . ASP A 1 91 ? -23.152 -7.292 21.390 1.00 80.19 91 ASP A C 1
ATOM 727 O O . ASP A 1 91 ? -22.326 -6.569 21.943 1.00 80.19 91 ASP A O 1
ATOM 731 N N . ALA A 1 92 ? -24.459 -7.027 21.512 1.00 78.75 92 ALA A N 1
ATOM 732 C CA . ALA A 1 92 ? -24.972 -5.860 22.237 1.00 78.75 92 AL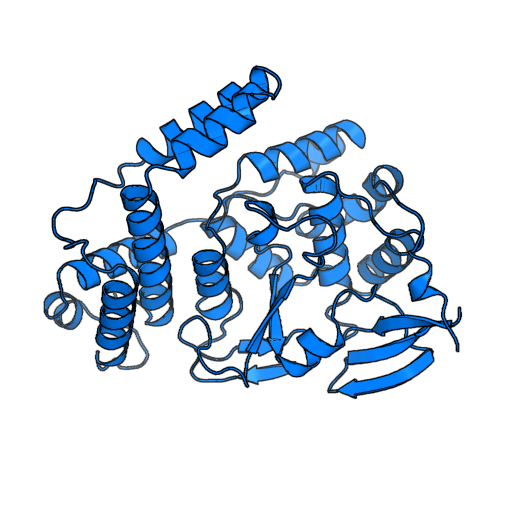A A CA 1
ATOM 733 C C . ALA A 1 92 ? -24.845 -5.944 23.772 1.00 78.75 92 ALA A C 1
ATOM 735 O O . ALA A 1 92 ? -24.920 -4.906 24.438 1.00 78.75 92 ALA A O 1
ATOM 736 N N . ILE A 1 93 ? -24.728 -7.144 24.341 1.00 80.38 93 ILE A N 1
ATOM 737 C CA . ILE A 1 93 ? -24.541 -7.367 25.777 1.00 80.38 93 ILE A CA 1
ATOM 738 C C . ILE A 1 93 ? -23.069 -7.148 26.116 1.00 80.38 93 ILE A C 1
ATOM 740 O O . ILE A 1 93 ? -22.773 -6.341 26.997 1.00 80.38 93 ILE A O 1
ATOM 744 N N . GLU A 1 94 ? -22.166 -7.769 25.362 1.00 80.56 94 GLU A N 1
ATOM 745 C CA . GLU A 1 94 ? -20.713 -7.594 25.465 1.00 80.56 94 GLU A CA 1
ATOM 746 C C . GLU A 1 94 ? -20.337 -6.118 25.334 1.00 80.56 94 GLU A C 1
ATOM 748 O O . GLU A 1 94 ? -19.644 -5.560 26.186 1.00 80.56 94 GLU A O 1
ATOM 753 N N . ARG A 1 95 ? -20.926 -5.426 24.350 1.00 77.50 95 ARG A N 1
ATOM 754 C CA . ARG A 1 95 ? -20.743 -3.982 24.150 1.00 77.50 95 ARG A CA 1
ATOM 755 C C . ARG A 1 95 ? -21.066 -3.149 25.385 1.00 77.50 95 ARG A C 1
ATOM 757 O O . ARG A 1 95 ? -20.418 -2.140 25.637 1.00 77.50 95 ARG A O 1
ATOM 764 N N . LYS A 1 96 ? -22.096 -3.533 26.144 1.00 81.88 96 LYS A N 1
ATOM 765 C CA . LYS A 1 96 ? -22.506 -2.818 27.364 1.00 81.88 96 LYS A CA 1
ATOM 766 C C . LYS A 1 96 ? -21.586 -3.103 28.547 1.00 81.88 96 LYS A C 1
ATOM 768 O O . LYS A 1 96 ? -21.563 -2.294 29.471 1.00 81.88 96 LYS A O 1
ATOM 773 N N . MET A 1 97 ? -20.868 -4.224 28.529 1.00 82.69 97 MET A N 1
ATOM 774 C CA . MET A 1 97 ? -19.878 -4.574 29.551 1.00 82.69 97 MET A CA 1
ATOM 775 C C . MET A 1 97 ? -18.554 -3.829 29.353 1.00 82.69 97 MET A C 1
ATOM 777 O O . MET A 1 97 ? -17.793 -3.686 30.308 1.00 82.69 97 MET A O 1
ATOM 781 N N . MET A 1 98 ? -18.312 -3.312 28.147 1.00 77.44 98 MET A N 1
ATOM 782 C CA . MET A 1 98 ? -17.129 -2.520 27.835 1.00 77.44 98 MET A CA 1
ATOM 783 C C . MET A 1 98 ? -17.102 -1.156 28.532 1.00 77.44 98 MET A C 1
ATOM 785 O O . MET A 1 98 ? -18.134 -0.544 28.835 1.00 77.44 98 MET A O 1
ATOM 789 N N . SER A 1 99 ? -15.890 -0.636 28.700 1.00 75.19 99 SER A N 1
ATOM 790 C CA . SER A 1 99 ? -15.592 0.729 29.098 1.00 75.19 99 SER A CA 1
ATOM 791 C C . SER A 1 99 ? -16.240 1.742 28.149 1.00 75.19 99 SER A C 1
ATOM 793 O O . SER A 1 99 ? -16.544 1.463 26.985 1.00 75.19 99 SER A O 1
ATOM 795 N N . LYS A 1 100 ? -16.425 2.980 28.626 1.00 69.00 100 LYS A N 1
ATOM 796 C CA . LYS A 1 100 ? -16.988 4.053 27.792 1.00 69.00 100 LYS A CA 1
ATOM 797 C C . LYS A 1 100 ? -16.145 4.295 26.536 1.00 69.00 100 LYS A C 1
ATOM 799 O O . LYS A 1 100 ? -16.699 4.527 25.467 1.00 69.00 100 LYS A O 1
ATOM 804 N N . ALA A 1 101 ? -14.824 4.201 26.665 1.00 64.19 101 ALA A N 1
ATOM 805 C CA . ALA A 1 101 ? -13.888 4.318 25.557 1.00 64.19 101 ALA A CA 1
ATOM 806 C C . ALA A 1 101 ? -14.006 3.140 24.568 1.00 64.19 101 ALA A C 1
ATOM 808 O O . ALA A 1 101 ? -14.005 3.367 23.359 1.00 64.19 101 ALA A O 1
ATOM 809 N N . GLY A 1 102 ? -14.203 1.911 25.058 1.00 66.81 102 GLY A N 1
ATOM 810 C CA . GLY A 1 102 ? -14.476 0.737 24.224 1.00 66.81 102 GLY A CA 1
ATOM 811 C C . GLY A 1 102 ? -15.774 0.865 23.424 1.00 66.81 102 GLY A C 1
ATOM 812 O O . GLY A 1 102 ? -15.792 0.635 22.216 1.00 66.81 102 GLY A O 1
ATOM 813 N N . GLN A 1 103 ? -16.846 1.345 24.058 1.00 67.38 103 GLN A N 1
ATOM 814 C CA . GLN A 1 103 ? -18.123 1.614 23.383 1.00 67.38 103 GLN A CA 1
ATOM 815 C C . GLN A 1 103 ? -17.987 2.656 22.262 1.00 67.38 103 GLN A C 1
ATOM 817 O O . GLN A 1 103 ? -18.588 2.503 21.200 1.00 67.38 103 GLN A O 1
ATOM 822 N N . VAL A 1 104 ? -17.185 3.700 22.485 1.00 65.19 104 VAL A N 1
ATOM 823 C CA . VAL A 1 104 ? -16.888 4.739 21.488 1.00 65.19 104 VAL A CA 1
ATOM 824 C C . VAL A 1 104 ? -16.106 4.176 20.304 1.00 65.19 104 VAL A C 1
ATOM 826 O O . VAL A 1 104 ? -16.487 4.422 19.160 1.00 65.19 104 VAL A O 1
ATOM 829 N N . ALA A 1 105 ? -15.058 3.389 20.562 1.00 65.56 105 ALA A N 1
ATOM 830 C CA . ALA A 1 105 ? -14.298 2.728 19.504 1.00 65.56 105 ALA A CA 1
ATOM 831 C C . ALA A 1 105 ? -15.213 1.825 18.663 1.00 65.56 105 ALA A C 1
ATOM 833 O O . ALA A 1 105 ? -15.181 1.868 17.437 1.00 65.56 105 ALA A O 1
ATOM 834 N N . LEU A 1 106 ? -16.118 1.078 19.293 1.00 67.12 106 LEU A N 1
ATOM 835 C CA . LEU A 1 106 ? -17.061 0.255 18.547 1.00 67.12 106 LEU A CA 1
ATOM 836 C C . LEU A 1 106 ? -18.065 1.071 17.730 1.00 67.12 106 LEU A C 1
ATOM 838 O O . LEU A 1 106 ? -18.461 0.615 16.661 1.00 67.12 106 LEU A O 1
ATOM 842 N N . ALA A 1 107 ? -18.540 2.219 18.215 1.00 66.25 107 ALA A N 1
ATOM 843 C CA . ALA A 1 107 ? -19.458 3.065 17.443 1.00 66.25 107 ALA A CA 1
ATOM 844 C C . ALA A 1 107 ? -18.767 3.617 16.188 1.00 66.25 107 ALA A C 1
ATOM 846 O O . ALA A 1 107 ? -19.349 3.657 15.106 1.00 66.25 107 ALA A O 1
ATOM 847 N N . LEU A 1 108 ? -17.486 3.962 16.319 1.00 65.75 108 LEU A N 1
ATOM 848 C CA . LEU A 1 108 ? -16.653 4.369 15.199 1.00 65.75 108 LEU A CA 1
ATOM 849 C C . LEU A 1 108 ? -16.432 3.226 14.198 1.00 65.75 108 LEU A C 1
ATOM 851 O O . LEU A 1 108 ? -16.507 3.460 12.995 1.00 65.75 108 LEU A O 1
ATOM 855 N N . ALA A 1 109 ? -16.232 1.994 14.673 1.00 66.31 109 ALA A N 1
ATOM 856 C CA . ALA A 1 109 ? -16.146 0.813 13.813 1.00 66.31 109 ALA A CA 1
ATOM 857 C C . ALA A 1 109 ? -17.414 0.629 12.957 1.00 66.31 109 ALA A C 1
ATOM 859 O O . ALA A 1 109 ? -17.311 0.407 11.754 1.00 66.31 109 ALA A O 1
ATOM 860 N N . GLU A 1 110 ? -18.608 0.786 13.542 1.00 66.44 110 GLU A N 1
ATOM 861 C CA . GLU A 1 110 ? -19.880 0.737 12.799 1.00 66.44 110 GLU A CA 1
ATOM 862 C C . GLU A 1 110 ? -19.968 1.831 11.733 1.00 66.44 110 GLU A C 1
ATOM 864 O O . GLU A 1 110 ? -20.342 1.553 10.595 1.00 66.44 110 GLU A O 1
ATOM 869 N N . GLN A 1 111 ? -19.582 3.062 12.078 1.00 69.56 111 GLN A N 1
ATOM 870 C CA . GLN A 1 111 ? -19.572 4.169 11.126 1.00 69.56 111 GLN A CA 1
ATOM 871 C C . GLN A 1 111 ? -18.602 3.910 9.969 1.00 69.56 111 GLN A C 1
ATOM 873 O O . GLN A 1 111 ? -18.925 4.223 8.829 1.00 69.56 111 GLN A O 1
ATOM 878 N N . MET A 1 112 ? -17.426 3.344 10.248 1.00 68.38 112 MET A N 1
ATOM 879 C CA . MET A 1 112 ? -16.441 2.976 9.229 1.00 68.38 112 MET A CA 1
ATOM 880 C C . MET A 1 112 ? -16.966 1.872 8.301 1.00 68.38 112 MET A C 1
ATOM 882 O O . MET A 1 112 ? -16.835 2.004 7.089 1.00 68.38 112 MET A O 1
ATOM 886 N N . MET A 1 113 ? -17.615 0.835 8.846 1.00 68.31 113 MET A N 1
ATOM 887 C CA . MET A 1 113 ? -18.227 -0.255 8.065 1.00 68.31 113 MET A CA 1
ATOM 888 C C . MET A 1 113 ? -19.377 0.211 7.166 1.00 68.31 113 MET A C 1
ATOM 890 O O . MET A 1 113 ? -19.634 -0.401 6.136 1.00 68.31 113 MET A O 1
ATOM 894 N N . ALA A 1 114 ? -20.081 1.277 7.549 1.00 71.94 114 ALA A N 1
ATOM 895 C CA . ALA A 1 114 ? -21.207 1.809 6.786 1.00 71.94 114 ALA A CA 1
ATOM 896 C C . ALA A 1 114 ? -20.791 2.718 5.612 1.00 71.94 114 ALA A C 1
ATOM 898 O O . ALA A 1 114 ? -21.661 3.218 4.898 1.00 71.94 114 ALA A O 1
ATOM 899 N N . GLN A 1 115 ? -19.494 2.995 5.424 1.00 74.25 115 GLN A N 1
ATOM 900 C CA . GLN A 1 115 ? -19.037 3.879 4.352 1.00 74.25 115 GLN A CA 1
ATOM 901 C C . GLN A 1 115 ? -18.992 3.155 3.009 1.00 74.25 115 GLN A C 1
ATOM 903 O O . GLN A 1 115 ? -18.289 2.163 2.841 1.00 74.25 115 GLN A O 1
ATOM 908 N N . GLU A 1 116 ? -19.674 3.723 2.018 1.00 79.12 116 GLU A N 1
ATOM 909 C CA . GLU A 1 116 ? -19.579 3.256 0.637 1.00 79.12 116 GLU A CA 1
ATOM 910 C C . GLU A 1 116 ? -18.303 3.775 -0.051 1.00 79.12 116 GLU A C 1
ATOM 912 O O . GLU A 1 116 ? -17.861 4.896 0.254 1.00 79.12 116 GLU A O 1
ATOM 917 N N . PRO A 1 117 ? -17.719 3.008 -0.995 1.00 82.25 117 PRO A N 1
ATOM 918 C CA . PRO A 1 117 ? -16.578 3.449 -1.794 1.00 82.25 117 PRO A CA 1
ATOM 919 C C . PRO A 1 117 ? -16.878 4.770 -2.512 1.00 82.25 117 PRO A C 1
ATOM 921 O O . PRO A 1 117 ? -18.009 5.015 -2.945 1.00 82.25 117 PRO A O 1
ATOM 924 N N . VAL A 1 118 ? -15.870 5.634 -2.676 1.00 85.38 118 VAL A N 1
ATOM 925 C CA . VAL A 1 118 ? -16.026 6.763 -3.608 1.00 85.38 118 VAL A CA 1
ATOM 926 C C . VAL A 1 118 ? -16.080 6.232 -5.039 1.00 85.38 118 VAL A C 1
ATOM 928 O O . VAL A 1 118 ? -15.439 5.234 -5.372 1.00 85.38 118 VAL A O 1
ATOM 931 N N . GLN A 1 119 ? -16.849 6.903 -5.895 1.00 85.50 119 GLN A N 1
ATOM 932 C CA . GLN A 1 119 ? -16.938 6.527 -7.302 1.00 85.50 119 GLN A CA 1
ATOM 933 C C . GLN A 1 119 ? -15.640 6.871 -8.034 1.00 85.50 119 GLN A C 1
ATOM 935 O O . GLN A 1 119 ? -15.076 7.950 -7.843 1.00 85.50 119 GLN A O 1
ATOM 940 N N . ALA A 1 120 ? -15.198 5.962 -8.901 1.00 86.25 120 ALA A N 1
ATOM 941 C CA . ALA A 1 120 ? -14.141 6.246 -9.857 1.00 86.25 120 ALA A CA 1
ATOM 942 C C . ALA A 1 120 ? -14.556 7.374 -10.807 1.00 86.25 120 ALA A C 1
ATOM 944 O O . ALA A 1 120 ? -15.735 7.531 -11.143 1.00 86.25 120 ALA A O 1
ATOM 945 N N . MET A 1 121 ? -13.568 8.128 -11.291 1.00 83.62 121 MET A N 1
ATOM 946 C CA . MET A 1 121 ? -13.784 8.988 -12.451 1.00 83.62 121 MET A CA 1
ATOM 947 C C . MET A 1 121 ? -14.298 8.137 -13.611 1.00 83.62 121 MET A C 1
ATOM 949 O O . MET A 1 121 ? -13.867 7.004 -13.802 1.00 83.62 121 MET A O 1
ATOM 953 N N . THR A 1 122 ? -15.225 8.659 -14.401 1.00 83.69 122 THR A N 1
ATOM 954 C CA . THR A 1 122 ? -15.713 7.937 -15.578 1.00 83.69 122 THR A CA 1
ATOM 955 C C . THR A 1 122 ? -14.655 7.953 -16.679 1.00 83.69 122 THR A C 1
ATOM 957 O O . THR A 1 122 ? -13.925 8.931 -16.850 1.00 83.69 122 THR A O 1
ATOM 960 N N . THR A 1 123 ? -14.626 6.906 -17.506 1.00 79.12 123 THR A N 1
ATOM 961 C CA . THR A 1 123 ? -13.743 6.860 -18.682 1.00 79.12 123 THR A CA 1
ATOM 962 C C . THR A 1 123 ? -13.977 8.055 -19.612 1.00 79.12 123 THR A C 1
ATOM 964 O O . THR A 1 123 ? -13.038 8.552 -20.223 1.00 79.12 123 THR A O 1
ATOM 967 N N . GLN A 1 124 ? -15.217 8.552 -19.709 1.00 77.44 124 GLN A N 1
ATOM 968 C CA . GLN A 1 124 ? -15.522 9.737 -20.510 1.00 77.44 124 GLN A CA 1
ATOM 969 C C . GLN A 1 124 ? -14.857 10.994 -19.934 1.00 77.44 124 GLN A C 1
ATOM 971 O O . GLN A 1 124 ? -14.190 11.707 -20.674 1.00 77.44 124 GLN A O 1
ATOM 976 N N . GLN A 1 125 ? -14.953 11.212 -18.615 1.00 81.50 125 GLN A N 1
ATOM 977 C CA . GLN A 1 125 ? -14.279 12.333 -17.951 1.00 81.50 125 GLN A CA 1
ATOM 978 C C . GLN A 1 125 ? -12.766 12.321 -18.186 1.00 81.50 125 GLN A C 1
ATOM 980 O O . GLN A 1 125 ? -12.190 13.384 -18.347 1.00 81.50 125 GLN A O 1
ATOM 985 N N . LEU A 1 126 ? -12.122 11.151 -18.230 1.00 82.69 126 LEU A N 1
ATOM 986 C CA . LEU A 1 126 ? -10.672 11.043 -18.444 1.00 82.69 126 LEU A CA 1
ATOM 987 C C . LEU A 1 126 ? -10.249 11.154 -19.915 1.00 82.69 126 LEU A C 1
ATOM 989 O O . LEU A 1 126 ? -9.144 11.623 -20.202 1.00 82.69 126 LEU A O 1
ATOM 993 N N . LYS A 1 127 ? -11.100 10.722 -20.852 1.00 80.12 127 LYS A N 1
ATOM 994 C CA . LYS A 1 127 ? -10.845 10.835 -22.298 1.00 80.12 127 LYS A CA 1
ATOM 995 C C . LYS A 1 127 ? -10.835 12.278 -22.782 1.00 80.12 127 LYS A C 1
ATOM 997 O O . LYS A 1 127 ? -10.093 12.589 -23.707 1.00 80.12 127 LYS A O 1
ATOM 1002 N N . ASP A 1 128 ? -11.632 13.130 -22.149 1.00 86.62 128 ASP A N 1
ATOM 1003 C CA . ASP A 1 128 ? -11.769 14.532 -22.537 1.00 86.62 128 ASP A CA 1
ATOM 1004 C C . ASP A 1 128 ? -10.614 15.416 -22.020 1.00 86.62 128 ASP A C 1
ATOM 1006 O O . ASP A 1 128 ? -10.495 16.561 -22.448 1.00 86.62 128 ASP A O 1
ATOM 1010 N N . LEU A 1 129 ? -9.747 14.890 -21.143 1.00 91.19 129 LEU A N 1
ATOM 1011 C CA . LEU A 1 129 ? -8.608 15.612 -20.561 1.00 91.19 129 LEU A CA 1
ATOM 1012 C C . LEU A 1 129 ? -7.308 15.369 -21.337 1.00 91.19 129 LEU A C 1
ATOM 1014 O O . LEU A 1 129 ? -6.999 14.231 -21.714 1.00 91.19 129 LEU A O 1
ATOM 1018 N N . SER A 1 130 ? -6.478 16.406 -21.472 1.00 93.81 130 SER A N 1
ATOM 1019 C CA . SER A 1 130 ? -5.077 16.254 -21.887 1.00 93.81 130 SER A CA 1
ATOM 1020 C C . SER A 1 130 ? -4.278 15.422 -20.864 1.00 93.81 130 SER A C 1
ATOM 1022 O O . SER A 1 130 ? -4.727 15.240 -19.724 1.00 93.81 130 SER A O 1
ATOM 1024 N N . PRO A 1 131 ? -3.095 14.884 -21.219 1.00 93.62 131 PRO A N 1
ATOM 1025 C CA . PRO A 1 131 ? -2.203 14.248 -20.248 1.00 93.62 131 PRO A CA 1
ATOM 1026 C C . PRO A 1 131 ? -1.887 15.150 -19.042 1.00 93.62 131 PRO A C 1
ATOM 1028 O O . PRO A 1 131 ? -1.970 14.702 -17.900 1.00 93.62 131 PRO A O 1
ATOM 1031 N N . GLU A 1 132 ? -1.622 16.436 -19.269 1.00 92.06 132 GLU A N 1
ATOM 1032 C CA . GLU A 1 132 ? -1.327 17.418 -18.221 1.00 92.06 132 GLU A CA 1
ATOM 1033 C C . GLU A 1 132 ? -2.539 17.672 -17.311 1.00 92.06 132 GLU A C 1
ATOM 1035 O O . GLU A 1 132 ? -2.408 17.670 -16.086 1.00 92.06 132 GLU A O 1
ATOM 1040 N N . GLU A 1 133 ? -3.732 17.847 -17.887 1.00 93.62 133 GLU A N 1
ATOM 1041 C CA . GLU A 1 133 ? -4.980 18.019 -17.126 1.00 93.62 133 GLU A CA 1
ATOM 1042 C C . GLU A 1 133 ? -5.330 16.757 -16.323 1.00 93.62 133 GLU A C 1
ATOM 1044 O O . GLU A 1 133 ? -5.812 16.829 -15.188 1.00 93.62 133 GLU A O 1
ATOM 1049 N N . THR A 1 134 ? -5.029 15.582 -16.885 1.00 93.69 134 THR A N 1
ATOM 1050 C CA . THR A 1 134 ? -5.181 14.303 -16.186 1.00 93.69 134 THR A CA 1
ATOM 1051 C C . THR A 1 134 ? -4.243 14.251 -14.976 1.00 93.69 134 THR A C 1
ATOM 1053 O O . THR A 1 134 ? -4.708 13.981 -13.872 1.00 93.69 134 THR A O 1
ATOM 1056 N N . MET A 1 135 ? -2.957 14.591 -15.133 1.00 92.31 135 MET A N 1
ATOM 1057 C CA . MET A 1 135 ? -1.990 14.646 -14.023 1.00 92.31 135 MET A CA 1
ATOM 1058 C C . MET A 1 135 ? -2.430 15.607 -12.915 1.00 92.31 135 MET A C 1
ATOM 1060 O O . MET A 1 135 ? -2.365 15.265 -11.734 1.00 92.31 135 MET A O 1
ATOM 1064 N N . GLN A 1 136 ? -2.923 16.794 -13.278 1.00 90.75 136 GLN A N 1
ATOM 1065 C CA . GLN A 1 136 ? -3.461 17.752 -12.307 1.00 90.75 136 GLN A CA 1
ATOM 1066 C C . GLN A 1 136 ? -4.654 17.177 -11.541 1.00 90.75 136 GLN A C 1
ATOM 1068 O O . GLN A 1 136 ? -4.733 17.333 -10.324 1.00 90.75 136 GLN A O 1
ATOM 1073 N N . THR A 1 137 ? -5.543 16.459 -12.226 1.00 89.44 137 THR A N 1
ATOM 1074 C CA . THR A 1 137 ? -6.699 15.822 -11.588 1.00 89.44 137 THR A CA 1
ATOM 1075 C C . THR A 1 137 ? -6.277 14.736 -10.594 1.00 89.44 137 THR A C 1
ATOM 1077 O O . THR A 1 137 ? -6.803 14.687 -9.483 1.00 89.44 137 THR A O 1
ATOM 1080 N N . ILE A 1 138 ? -5.284 13.911 -10.945 1.00 90.50 138 ILE A N 1
ATOM 1081 C CA . ILE A 1 138 ? -4.730 12.881 -10.049 1.00 90.50 138 ILE A CA 1
ATOM 1082 C C . ILE A 1 138 ? -4.114 13.522 -8.796 1.00 90.50 138 ILE A C 1
ATOM 1084 O O . ILE A 1 138 ? -4.388 13.086 -7.677 1.00 90.50 138 ILE A O 1
ATOM 1088 N N . ARG A 1 139 ? -3.326 14.592 -8.962 1.00 89.81 139 ARG A N 1
ATOM 1089 C CA . ARG A 1 139 ? -2.714 15.338 -7.846 1.00 89.81 139 ARG A CA 1
ATOM 1090 C C . ARG A 1 139 ? -3.758 15.976 -6.931 1.00 89.81 139 ARG A C 1
ATOM 1092 O O . ARG A 1 139 ? -3.617 15.934 -5.709 1.00 89.81 139 ARG A O 1
ATOM 1099 N N . GLN A 1 140 ? -4.823 16.530 -7.509 1.00 83.25 140 GLN A N 1
ATOM 1100 C CA . GLN A 1 140 ? -5.918 17.113 -6.739 1.00 83.25 140 GLN A CA 1
ATOM 1101 C C . GLN A 1 140 ? -6.636 16.041 -5.909 1.00 83.25 140 GLN A C 1
ATOM 1103 O O . GLN A 1 140 ? -6.805 16.216 -4.705 1.00 83.25 140 GLN A O 1
ATOM 1108 N N . ALA A 1 141 ? -6.960 14.889 -6.506 1.00 77.69 141 ALA A N 1
ATOM 1109 C CA . ALA A 1 141 ? -7.587 13.774 -5.793 1.00 77.69 141 ALA A CA 1
ATOM 1110 C C . ALA A 1 141 ? -6.724 13.258 -4.625 1.00 77.69 141 ALA A C 1
ATOM 1112 O O . ALA A 1 141 ? -7.248 12.911 -3.568 1.00 77.69 141 ALA A O 1
ATOM 1113 N N . ALA A 1 142 ? -5.399 13.247 -4.787 1.00 77.94 142 ALA A N 1
ATOM 1114 C CA . ALA A 1 142 ? -4.470 12.893 -3.718 1.00 77.94 142 ALA A CA 1
ATOM 1115 C C . ALA A 1 142 ? -4.273 14.004 -2.672 1.00 77.94 142 ALA A C 1
ATOM 1117 O O . ALA A 1 142 ? -3.777 13.721 -1.587 1.00 77.94 142 ALA A O 1
ATOM 1118 N N . THR A 1 143 ? -4.668 15.245 -2.947 1.00 75.31 143 THR A N 1
ATOM 1119 C CA . THR A 1 143 ? -4.697 16.326 -1.946 1.00 75.31 143 THR A CA 1
ATOM 1120 C C . THR A 1 143 ? -5.993 16.295 -1.135 1.00 75.31 143 THR A C 1
ATOM 1122 O O . THR A 1 143 ? -5.972 16.548 0.065 1.00 75.31 143 THR A O 1
ATOM 1125 N N . ASP A 1 144 ? -7.107 15.932 -1.771 1.00 70.81 144 ASP A N 1
ATOM 1126 C CA . ASP A 1 144 ? -8.442 15.926 -1.158 1.00 70.81 144 ASP A CA 1
ATOM 1127 C C . ASP A 1 144 ? -8.754 14.655 -0.343 1.00 70.81 144 ASP A C 1
ATOM 1129 O O . ASP A 1 144 ? -9.835 14.540 0.242 1.00 70.81 144 ASP A O 1
ATOM 1133 N N . HIS A 1 145 ? -7.837 13.685 -0.307 1.00 76.75 145 HIS A N 1
ATOM 1134 C CA . HIS A 1 145 ? -8.058 12.421 0.387 1.00 76.75 145 HIS A CA 1
ATOM 1135 C C . HIS A 1 145 ? -7.996 12.567 1.916 1.00 76.75 145 HIS A C 1
ATOM 1137 O O . HIS A 1 145 ? -7.342 13.447 2.474 1.00 76.75 145 HIS A O 1
ATOM 1143 N N . VAL A 1 146 ? -8.667 11.660 2.620 1.00 76.12 146 VAL A N 1
ATOM 1144 C CA . VAL A 1 146 ? -8.632 11.557 4.080 1.00 76.12 146 VAL A CA 1
ATOM 1145 C C . VAL A 1 146 ? -7.297 10.958 4.516 1.00 76.12 146 VAL A C 1
ATOM 1147 O O . VAL A 1 146 ? -7.077 9.751 4.420 1.00 76.12 146 VAL A O 1
ATOM 1150 N N . GLU A 1 147 ? -6.410 11.801 5.040 1.00 77.19 147 GLU A N 1
ATOM 1151 C CA . GLU A 1 147 ? -5.190 11.355 5.708 1.00 77.19 147 GLU A CA 1
ATOM 1152 C C . GLU A 1 147 ? 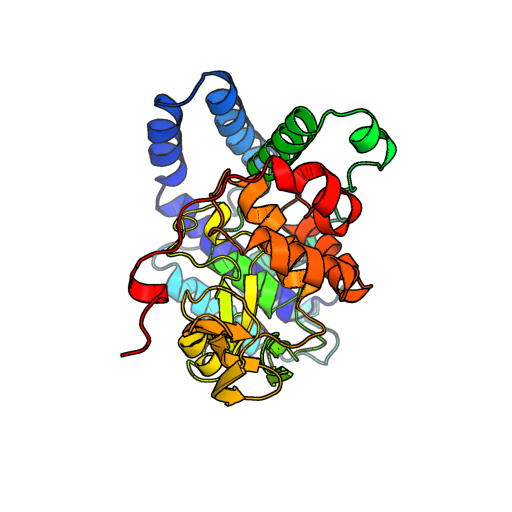-5.542 10.582 6.990 1.00 77.19 147 GLU A C 1
ATOM 1154 O O . GLU A 1 147 ? -5.961 11.153 7.996 1.00 77.19 147 GLU A O 1
ATOM 1159 N N . LEU A 1 148 ? -5.322 9.268 6.982 1.00 70.44 148 LEU A N 1
ATOM 1160 C CA . LEU A 1 148 ? -5.540 8.420 8.159 1.00 70.44 148 LEU A CA 1
ATOM 1161 C C . LEU A 1 148 ? -4.409 8.540 9.188 1.00 70.44 148 LEU A C 1
ATOM 1163 O O . LEU A 1 148 ? -4.593 8.287 10.380 1.00 70.44 148 LEU A O 1
ATOM 1167 N N . GLY A 1 149 ? -3.211 8.893 8.724 1.00 75.50 149 GLY A N 1
ATOM 1168 C CA . GLY A 1 149 ? -2.001 8.791 9.514 1.00 75.50 149 GLY A CA 1
ATOM 1169 C C . GLY A 1 149 ? -1.440 7.372 9.578 1.00 75.50 149 GLY A C 1
ATOM 1170 O O . GLY A 1 149 ? -2.130 6.377 9.370 1.00 75.50 149 GLY A O 1
ATOM 1171 N N . TYR A 1 150 ? -0.147 7.268 9.890 1.00 79.38 150 TYR A N 1
ATOM 1172 C CA . TYR A 1 150 ? 0.606 6.030 9.676 1.00 79.38 150 TYR A CA 1
ATOM 1173 C C . TYR A 1 150 ? 0.103 4.816 10.474 1.00 79.38 150 TYR A C 1
ATOM 1175 O O . TYR A 1 150 ? -0.002 3.724 9.921 1.00 79.38 150 TYR A O 1
ATOM 1183 N N . SER A 1 151 ? -0.212 4.979 11.762 1.00 78.56 151 SER A N 1
ATOM 1184 C CA . SER A 1 151 ? -0.706 3.867 12.589 1.00 78.56 151 SER A CA 1
ATOM 1185 C C . SER A 1 151 ? -2.088 3.399 12.139 1.00 78.56 151 SER A C 1
ATOM 1187 O O . SER A 1 151 ? -2.298 2.203 11.978 1.00 78.56 151 SER A O 1
ATOM 1189 N N . VAL A 1 152 ? -3.002 4.334 11.868 1.00 79.25 152 VAL A N 1
ATOM 1190 C CA . VAL A 1 152 ? -4.365 4.009 11.432 1.00 79.25 152 VAL A CA 1
ATOM 1191 C C . VAL A 1 152 ? -4.349 3.325 10.073 1.00 79.25 152 VAL A C 1
ATOM 1193 O O . VAL A 1 152 ? -4.965 2.278 9.942 1.00 79.25 152 VAL A O 1
ATOM 1196 N N . ALA A 1 153 ? -3.605 3.851 9.095 1.00 84.44 153 ALA A N 1
ATOM 1197 C CA . ALA A 1 153 ? -3.474 3.221 7.783 1.00 84.44 153 ALA A CA 1
ATOM 1198 C C . ALA A 1 153 ? -3.026 1.756 7.923 1.00 84.44 153 ALA A C 1
ATOM 1200 O O . ALA A 1 153 ? -3.683 0.845 7.434 1.00 84.44 153 ALA A O 1
ATOM 1201 N N . ARG A 1 154 ? -1.973 1.492 8.702 1.00 89.44 154 ARG A N 1
ATOM 1202 C CA . ARG A 1 154 ? -1.513 0.115 8.948 1.00 89.44 154 ARG A CA 1
ATOM 1203 C C . ARG A 1 154 ? -2.564 -0.755 9.631 1.00 89.44 154 ARG A C 1
ATOM 1205 O O . ARG A 1 154 ? -2.650 -1.936 9.317 1.00 89.44 154 ARG A O 1
ATOM 1212 N N . ALA A 1 155 ? -3.330 -0.197 10.564 1.00 83.44 155 ALA A N 1
ATOM 1213 C CA . ALA A 1 155 ? -4.407 -0.922 11.224 1.00 83.44 155 ALA A CA 1
ATOM 1214 C C . ALA A 1 155 ? -5.514 -1.298 10.234 1.00 83.44 155 ALA A C 1
ATOM 1216 O O . ALA A 1 155 ? -5.928 -2.446 10.223 1.00 83.44 155 ALA A O 1
ATOM 1217 N N . VAL A 1 156 ? -5.932 -0.369 9.370 1.00 85.25 156 VAL A N 1
ATOM 1218 C CA . VAL A 1 156 ? -6.911 -0.623 8.301 1.00 85.25 156 VAL A CA 1
ATOM 1219 C C . VAL A 1 156 ? -6.394 -1.698 7.337 1.00 85.25 156 VAL A C 1
ATOM 1221 O O . VAL A 1 156 ? -7.124 -2.622 6.996 1.00 85.25 156 VAL A O 1
ATOM 1224 N N . MET A 1 157 ? -5.121 -1.611 6.947 1.00 92.44 157 MET A N 1
ATOM 1225 C CA . MET A 1 157 ? -4.462 -2.573 6.062 1.00 92.44 157 MET A CA 1
ATOM 1226 C C . MET A 1 157 ? -4.503 -3.996 6.642 1.00 92.44 157 MET A C 1
ATOM 1228 O O . MET A 1 157 ? -5.081 -4.894 6.046 1.00 92.44 157 MET A O 1
ATOM 1232 N N . PHE A 1 158 ? -3.950 -4.187 7.845 1.00 89.81 158 PHE A N 1
ATOM 1233 C CA . PHE A 1 158 ? -3.808 -5.511 8.461 1.00 89.81 158 PHE A CA 1
ATOM 1234 C C . PHE A 1 158 ? -5.079 -6.066 9.095 1.00 89.81 158 PHE A C 1
ATOM 1236 O O . PHE A 1 158 ? -5.172 -7.273 9.280 1.00 89.81 158 PHE A O 1
ATOM 1243 N N . ALA A 1 159 ? -6.018 -5.218 9.507 1.00 84.06 159 ALA A N 1
ATOM 1244 C CA . ALA A 1 159 ? -7.248 -5.671 10.149 1.00 84.06 159 ALA A CA 1
ATOM 1245 C C . ALA A 1 159 ? -8.407 -5.812 9.162 1.00 84.06 159 ALA A C 1
ATOM 1247 O O . ALA A 1 159 ? -9.452 -6.311 9.546 1.00 84.06 159 ALA A O 1
ATOM 1248 N N . HIS A 1 160 ? -8.302 -5.302 7.937 1.00 85.69 160 HIS A N 1
ATOM 1249 C CA . HIS A 1 160 ? -9.469 -5.263 7.059 1.00 85.69 160 HIS A CA 1
ATOM 1250 C C . HIS A 1 160 ? -9.124 -5.442 5.588 1.00 85.69 160 HIS A C 1
ATOM 1252 O O . HIS A 1 160 ? -9.561 -6.413 4.988 1.00 85.69 160 HIS A O 1
ATOM 1258 N N . ILE A 1 161 ? -8.347 -4.527 5.007 1.00 91.75 161 ILE A N 1
ATOM 1259 C CA . ILE A 1 161 ? -8.156 -4.489 3.546 1.00 91.75 161 ILE A CA 1
ATOM 1260 C C . ILE A 1 161 ? -7.443 -5.738 3.035 1.00 91.75 161 ILE A C 1
ATOM 1262 O O . ILE A 1 161 ? -7.869 -6.321 2.045 1.00 91.75 161 ILE A O 1
ATOM 1266 N N . ASP A 1 162 ? -6.366 -6.134 3.707 1.00 94.06 162 ASP A N 1
ATOM 1267 C CA . ASP A 1 162 ? -5.527 -7.260 3.306 1.00 94.06 162 ASP A CA 1
ATOM 1268 C C . ASP A 1 162 ? -5.695 -8.452 4.270 1.00 94.06 162 ASP A C 1
ATOM 1270 O O . ASP A 1 162 ? -4.776 -9.248 4.440 1.00 94.06 162 ASP A O 1
ATOM 1274 N N . ASN A 1 163 ? -6.846 -8.539 4.950 1.00 89.50 163 ASN A N 1
ATOM 1275 C CA . ASN A 1 163 ? -7.146 -9.559 5.953 1.00 89.50 163 ASN A CA 1
ATOM 1276 C C . ASN A 1 163 ? -8.324 -10.435 5.516 1.00 89.50 163 ASN A C 1
ATOM 1278 O O . ASN A 1 163 ? -9.455 -9.963 5.388 1.00 89.50 163 ASN A O 1
ATOM 1282 N N . GLN A 1 164 ? -8.048 -11.719 5.322 1.00 88.12 164 GLN A N 1
ATOM 1283 C CA . GLN A 1 164 ? -9.011 -12.740 4.943 1.00 88.12 164 GLN A CA 1
ATOM 1284 C C . GLN A 1 164 ? -9.323 -13.604 6.167 1.00 88.12 164 GLN A C 1
ATOM 1286 O O . GLN A 1 164 ? -8.596 -14.539 6.486 1.00 88.12 164 GLN A O 1
ATOM 1291 N N . GLU A 1 165 ? -10.400 -13.270 6.882 1.00 82.88 165 GLU A N 1
ATOM 1292 C CA . GLU A 1 165 ? -10.893 -14.035 8.043 1.00 82.88 165 GLU A CA 1
ATOM 1293 C C . GLU A 1 165 ? -9.842 -14.278 9.151 1.00 82.88 165 GLU A C 1
ATOM 1295 O O . GLU A 1 165 ? -9.834 -15.310 9.818 1.00 82.88 165 GLU A O 1
ATOM 1300 N N . GLY A 1 166 ? -8.964 -13.303 9.386 1.00 81.69 166 GLY A N 1
ATOM 1301 C CA . GLY A 1 166 ? -7.871 -13.377 10.358 1.00 81.69 166 GLY A CA 1
ATOM 1302 C C . GLY A 1 166 ? -6.529 -13.798 9.758 1.00 81.69 166 GLY A C 1
ATOM 1303 O O . GLY A 1 166 ? -5.525 -13.736 10.465 1.00 81.69 166 GLY A O 1
ATOM 1304 N N . SER A 1 167 ? -6.485 -14.178 8.483 1.00 88.19 167 SER A N 1
ATOM 1305 C CA . SER A 1 167 ? -5.254 -14.498 7.759 1.00 88.19 167 SER A CA 1
ATOM 1306 C C . SER A 1 167 ? -4.779 -13.315 6.908 1.00 88.19 167 SER A C 1
ATOM 1308 O O . SER A 1 167 ? -5.579 -12.622 6.278 1.00 88.19 167 SER A O 1
ATOM 1310 N N . VAL A 1 168 ? -3.469 -13.056 6.895 1.00 91.50 168 VAL A N 1
ATOM 1311 C CA . VAL A 1 168 ? -2.828 -12.044 6.040 1.00 91.50 168 VAL A CA 1
ATOM 1312 C C . VAL A 1 168 ? -1.653 -12.658 5.289 1.00 91.50 168 VAL A C 1
ATOM 1314 O O . VAL A 1 168 ? -0.733 -13.198 5.908 1.00 91.50 168 VAL A O 1
ATOM 1317 N N . ASP A 1 169 ? -1.618 -12.450 3.973 1.00 91.94 169 ASP A N 1
ATOM 1318 C CA . ASP A 1 169 ? -0.539 -12.897 3.094 1.00 91.94 169 ASP A CA 1
ATOM 1319 C C . ASP A 1 169 ? 0.470 -11.792 2.774 1.00 91.94 169 ASP A C 1
ATOM 1321 O O . ASP A 1 169 ? 0.133 -10.645 2.481 1.00 91.94 169 ASP A O 1
ATOM 1325 N N . GLY A 1 170 ? 1.757 -12.143 2.798 1.00 93.44 170 GLY A N 1
ATOM 1326 C CA . GLY A 1 170 ? 2.833 -11.235 2.419 1.00 93.44 170 GLY A CA 1
ATOM 1327 C C . GLY A 1 170 ? 3.020 -11.184 0.903 1.00 93.44 170 GLY A C 1
ATOM 1328 O O . GLY A 1 170 ? 3.404 -12.188 0.304 1.00 93.44 170 GLY A O 1
ATOM 1329 N N . VAL A 1 171 ? 2.887 -10.003 0.292 1.00 95.56 171 VAL A N 1
ATOM 1330 C CA . VAL A 1 171 ? 2.845 -9.834 -1.179 1.00 95.56 171 VAL A CA 1
ATOM 1331 C C . VAL A 1 171 ? 4.109 -10.276 -1.930 1.00 95.56 171 VAL A C 1
ATOM 1333 O O . VAL A 1 171 ? 4.081 -10.506 -3.135 1.00 95.56 171 VAL A O 1
ATOM 1336 N N . TYR A 1 172 ? 5.246 -10.405 -1.242 1.00 95.56 172 TYR A N 1
ATOM 1337 C CA . TYR A 1 172 ? 6.517 -10.783 -1.868 1.00 95.56 172 TYR A CA 1
ATOM 1338 C C . TYR A 1 172 ? 6.857 -12.271 -1.764 1.00 95.56 172 TYR A C 1
ATOM 1340 O O . TYR A 1 172 ? 7.499 -12.821 -2.662 1.00 95.56 172 TYR A O 1
ATOM 1348 N N . THR A 1 173 ? 6.462 -12.943 -0.688 1.00 92.12 173 THR A N 1
ATOM 1349 C CA . THR A 1 173 ? 6.827 -14.349 -0.449 1.00 92.12 173 THR A CA 1
ATOM 1350 C C . THR A 1 173 ? 5.628 -15.284 -0.463 1.00 92.12 173 THR A C 1
ATOM 1352 O O . THR A 1 173 ? 5.828 -16.486 -0.635 1.00 92.12 173 THR A O 1
ATOM 1355 N N . GLY A 1 174 ? 4.409 -14.755 -0.321 1.00 90.31 174 GLY A N 1
ATOM 1356 C CA . GLY A 1 174 ? 3.200 -15.536 -0.064 1.00 90.31 174 GLY A CA 1
ATOM 1357 C C . GLY A 1 174 ? 3.208 -16.187 1.320 1.00 90.31 174 GLY A C 1
ATOM 1358 O O . GLY A 1 174 ? 2.562 -17.208 1.517 1.00 90.31 174 GLY A O 1
ATOM 1359 N N . ARG A 1 175 ? 4.020 -15.678 2.259 1.00 89.62 175 ARG A N 1
ATOM 1360 C CA . ARG A 1 175 ? 4.007 -16.164 3.640 1.00 89.62 175 ARG A CA 1
ATOM 1361 C C . ARG A 1 175 ? 2.743 -15.655 4.317 1.00 89.62 175 ARG A C 1
ATOM 1363 O O . ARG A 1 175 ? 2.576 -14.444 4.427 1.00 89.62 175 ARG A O 1
ATOM 1370 N N . GLU A 1 176 ? 1.944 -16.592 4.794 1.00 89.88 176 GLU A N 1
ATOM 1371 C CA . GLU A 1 176 ? 0.708 -16.352 5.529 1.00 89.88 176 GLU A CA 1
ATOM 1372 C C . GLU A 1 176 ? 0.982 -16.146 7.028 1.00 89.88 176 GLU A C 1
ATOM 1374 O O . GLU A 1 176 ? 1.917 -16.733 7.595 1.00 89.88 176 GLU A O 1
ATOM 1379 N N . VAL A 1 177 ? 0.180 -15.298 7.672 1.00 87.44 177 VAL A N 1
ATOM 1380 C CA . VAL A 1 177 ? 0.106 -15.163 9.131 1.00 87.44 177 VAL A CA 1
ATOM 1381 C C . VAL A 1 177 ? -1.355 -15.154 9.555 1.00 87.44 177 VAL A C 1
ATOM 1383 O O . VAL A 1 177 ? -2.091 -14.242 9.191 1.00 87.44 177 VAL A O 1
ATOM 1386 N N . ASP A 1 178 ? -1.722 -16.140 10.369 1.00 86.31 178 ASP A N 1
ATOM 1387 C CA . ASP A 1 178 ? -3.049 -16.286 10.968 1.00 86.31 178 ASP A CA 1
ATOM 1388 C C . ASP A 1 178 ? -3.229 -15.428 12.231 1.00 86.31 178 ASP A C 1
ATOM 1390 O O . ASP A 1 178 ? -2.285 -14.827 12.761 1.00 86.31 178 ASP A O 1
ATOM 1394 N N . ASP A 1 179 ? -4.458 -15.424 12.753 1.00 81.12 179 ASP A N 1
ATOM 1395 C CA . ASP A 1 179 ? -4.867 -14.750 13.990 1.00 81.12 179 ASP A CA 1
ATOM 1396 C C . ASP A 1 179 ? -4.576 -13.233 14.001 1.00 81.12 179 ASP A C 1
ATOM 1398 O O . ASP A 1 179 ? -4.408 -12.599 15.053 1.00 81.12 179 ASP A O 1
ATOM 1402 N N . VAL A 1 180 ? -4.531 -12.612 12.820 1.00 81.19 180 VAL A N 1
ATOM 1403 C CA . VAL A 1 180 ? -4.330 -11.176 12.661 1.00 81.19 180 VAL A CA 1
ATOM 1404 C C . VAL A 1 180 ? -5.639 -10.448 12.926 1.00 81.19 180 VAL A C 1
ATOM 1406 O O . VAL A 1 180 ? -6.597 -10.512 12.166 1.00 81.19 180 VAL A O 1
ATOM 1409 N N . VAL A 1 181 ? -5.658 -9.686 14.016 1.00 73.44 181 VAL A N 1
ATOM 1410 C CA . VAL A 1 181 ? -6.805 -8.853 14.422 1.00 73.44 181 VAL A CA 1
ATOM 1411 C C . VAL A 1 181 ? -6.506 -7.354 14.336 1.00 73.44 181 VAL A C 1
ATOM 1413 O O . VAL A 1 181 ? -7.329 -6.529 14.714 1.00 73.44 181 VAL A O 1
ATOM 1416 N N . GLY A 1 182 ? -5.303 -6.978 13.905 1.00 76.06 182 GLY A N 1
ATOM 1417 C CA . GLY A 1 182 ? -4.783 -5.615 13.955 1.00 76.06 182 GLY A CA 1
ATOM 1418 C C . GLY A 1 182 ? -3.351 -5.554 13.443 1.00 76.06 182 GLY A C 1
ATOM 1419 O O . GLY A 1 182 ? -2.875 -6.487 12.808 1.00 76.06 182 GLY A O 1
ATOM 1420 N N . ILE A 1 183 ? -2.632 -4.475 13.756 1.00 82.25 183 ILE A N 1
ATOM 1421 C CA . ILE A 1 183 ? -1.208 -4.380 13.414 1.00 82.25 183 ILE A CA 1
ATOM 1422 C C . ILE A 1 183 ? -0.445 -5.498 14.144 1.00 82.25 183 ILE A C 1
ATOM 1424 O O . ILE A 1 183 ? -0.458 -5.512 15.378 1.00 82.25 183 ILE A O 1
ATOM 1428 N N . PRO A 1 184 ? 0.270 -6.388 13.434 1.00 80.06 184 PRO A N 1
ATOM 1429 C CA . PRO A 1 184 ? 1.045 -7.443 14.074 1.00 80.06 184 PRO A CA 1
ATOM 1430 C C . PRO A 1 184 ? 2.110 -6.856 15.015 1.00 80.06 184 PRO A C 1
ATOM 1432 O O . PRO A 1 184 ? 2.952 -6.052 14.609 1.00 80.06 184 PRO A O 1
ATOM 1435 N N . GLU A 1 185 ? 2.056 -7.231 16.298 1.00 66.56 185 GLU A N 1
ATOM 1436 C CA . GLU A 1 185 ? 2.940 -6.698 17.352 1.00 66.56 185 GLU A CA 1
ATOM 1437 C C . GLU A 1 185 ? 4.304 -7.405 17.392 1.00 66.5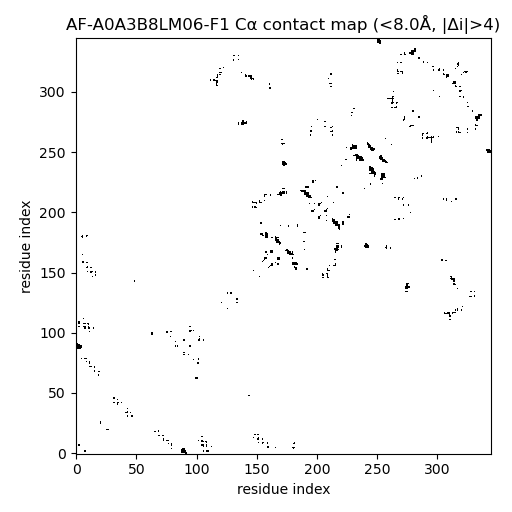6 185 GLU A C 1
ATOM 1439 O O . GLU A 1 185 ? 5.292 -6.849 17.880 1.00 66.56 185 GLU A O 1
ATOM 1444 N N . ASN A 1 186 ? 4.379 -8.626 16.854 1.00 64.81 186 ASN A N 1
ATOM 1445 C CA . ASN A 1 186 ? 5.592 -9.426 16.873 1.00 64.81 186 ASN A CA 1
ATOM 1446 C C . ASN A 1 186 ? 6.522 -9.071 15.715 1.00 64.81 186 ASN A C 1
ATOM 1448 O O . ASN A 1 186 ? 6.205 -9.226 14.537 1.00 64.81 186 ASN A O 1
ATOM 1452 N N . VAL A 1 187 ? 7.748 -8.703 16.083 1.00 50.88 187 VAL A N 1
ATOM 1453 C CA . VAL A 1 187 ? 8.849 -8.298 15.199 1.00 50.88 187 VAL A CA 1
ATOM 1454 C C . VAL A 1 187 ? 9.361 -9.389 14.244 1.00 50.88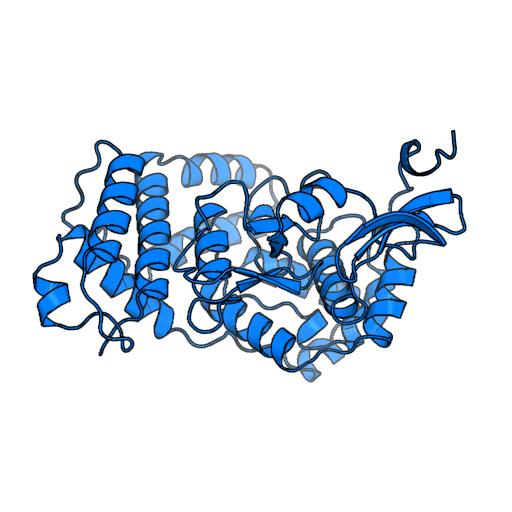 187 VAL A C 1
ATOM 1456 O O . VAL A 1 187 ? 10.416 -9.184 13.645 1.00 50.88 187 VAL A O 1
ATOM 1459 N N . HIS A 1 188 ? 8.676 -10.527 14.113 1.00 56.22 188 HIS A N 1
ATOM 1460 C CA . HIS A 1 188 ? 9.115 -11.697 13.344 1.00 56.22 188 HIS A CA 1
ATOM 1461 C C . HIS A 1 188 ? 8.118 -12.177 12.281 1.00 56.22 188 HIS A C 1
ATOM 1463 O O . HIS A 1 188 ? 8.478 -13.059 11.512 1.00 56.22 188 HIS A O 1
ATOM 1469 N N . GLN A 1 189 ? 6.906 -11.621 12.219 1.00 76.06 189 GLN A N 1
ATOM 1470 C CA . GLN A 1 189 ? 5.853 -12.146 11.343 1.00 76.06 189 GLN A CA 1
ATOM 1471 C C . GLN A 1 189 ? 5.640 -11.251 10.117 1.00 76.06 189 GLN A C 1
ATOM 1473 O O . GLN A 1 189 ? 6.128 -11.580 9.039 1.00 76.06 189 GLN A O 1
ATOM 1478 N N . MET A 1 190 ? 5.034 -10.075 10.289 1.00 88.12 190 MET A N 1
ATOM 1479 C CA . MET A 1 190 ? 4.706 -9.160 9.188 1.00 88.12 190 MET A CA 1
ATOM 1480 C C . MET A 1 190 ? 5.228 -7.744 9.427 1.00 88.12 190 MET A C 1
ATOM 1482 O O . MET A 1 190 ? 5.409 -7.294 10.560 1.00 88.12 190 MET A O 1
ATOM 1486 N N . ASN A 1 191 ? 5.451 -7.023 8.336 1.00 91.06 191 ASN A N 1
ATOM 1487 C CA . ASN A 1 191 ? 5.757 -5.606 8.288 1.00 91.06 191 ASN A CA 1
ATOM 1488 C C . ASN A 1 191 ? 4.951 -4.925 7.172 1.00 91.06 191 ASN A C 1
ATOM 1490 O O . ASN A 1 191 ? 4.385 -5.576 6.299 1.00 91.06 191 ASN A O 1
ATOM 1494 N N . THR A 1 192 ? 4.898 -3.597 7.213 1.00 94.06 192 THR A N 1
ATOM 1495 C CA . THR A 1 192 ? 4.312 -2.792 6.140 1.00 94.06 192 THR A CA 1
ATOM 1496 C C . THR A 1 192 ? 5.388 -2.464 5.116 1.00 94.06 192 THR A C 1
ATOM 1498 O O . THR A 1 192 ? 6.357 -1.772 5.437 1.00 94.06 192 THR A O 1
ATOM 1501 N N . GLU A 1 193 ? 5.207 -2.954 3.899 1.00 96.12 193 GLU A N 1
ATOM 1502 C CA . GLU A 1 193 ? 5.981 -2.562 2.734 1.00 96.12 193 GLU A CA 1
ATOM 1503 C C . GLU A 1 193 ? 5.583 -1.155 2.298 1.00 96.12 193 GLU A C 1
ATOM 1505 O O . GLU A 1 193 ? 4.403 -0.870 2.123 1.00 96.12 193 GLU A O 1
ATOM 1510 N N . HIS A 1 194 ? 6.573 -0.294 2.074 1.00 96.81 194 HIS A N 1
ATOM 1511 C CA . HIS A 1 194 ? 6.389 0.948 1.326 1.00 96.81 194 HIS A CA 1
ATOM 1512 C C . HIS A 1 194 ? 6.856 0.704 -0.100 1.00 96.81 194 HIS A C 1
ATOM 1514 O O . HIS A 1 194 ? 8.042 0.895 -0.389 1.00 96.81 194 HIS A O 1
ATOM 1520 N N . THR A 1 195 ? 5.951 0.288 -0.989 1.00 97.25 195 THR A N 1
ATOM 1521 C CA . THR A 1 195 ? 6.306 -0.062 -2.374 1.00 97.25 195 THR A CA 1
ATOM 1522 C C . THR A 1 195 ? 7.001 1.102 -3.066 1.00 97.25 195 THR A C 1
ATOM 1524 O O . THR A 1 195 ? 8.000 0.890 -3.746 1.00 97.25 195 THR A O 1
ATOM 1527 N N . TRP A 1 196 ? 6.610 2.348 -2.782 1.00 97.25 196 TRP A N 1
ATOM 1528 C CA . TRP A 1 196 ? 7.506 3.489 -2.977 1.00 97.25 196 TRP A CA 1
ATOM 1529 C C . TRP A 1 196 ? 8.393 3.698 -1.736 1.00 97.25 196 TRP A C 1
ATOM 1531 O O . TRP A 1 196 ? 7.880 4.076 -0.683 1.00 97.25 196 TRP A O 1
ATOM 1541 N N . PRO A 1 197 ? 9.726 3.525 -1.808 1.00 95.00 197 PRO A N 1
ATOM 1542 C CA . PRO A 1 197 ? 10.585 3.649 -0.632 1.00 95.00 197 PRO A CA 1
ATOM 1543 C C . PRO A 1 197 ? 10.477 5.014 0.063 1.00 95.00 197 PRO A C 1
ATOM 1545 O O . PRO A 1 197 ? 10.636 6.058 -0.572 1.00 95.00 197 PRO A O 1
ATOM 1548 N N . LYS A 1 198 ? 10.351 5.035 1.398 1.00 91.94 198 LYS A N 1
ATOM 1549 C CA . LYS A 1 198 ? 10.342 6.285 2.199 1.00 91.94 198 LYS A CA 1
ATOM 1550 C C . LYS A 1 198 ? 11.536 7.196 1.923 1.00 91.94 198 LYS A C 1
ATOM 1552 O O . LYS A 1 198 ? 11.422 8.421 1.945 1.00 91.94 198 LYS A O 1
ATOM 1557 N N . SER A 1 199 ? 12.700 6.609 1.642 1.00 90.19 199 SER A N 1
ATOM 1558 C CA . SER A 1 199 ? 13.916 7.354 1.303 1.00 90.19 199 SER A CA 1
ATOM 1559 C C . SER A 1 199 ? 13.794 8.162 0.004 1.00 90.19 199 SER A C 1
ATOM 1561 O O . SER A 1 199 ? 14.608 9.054 -0.213 1.00 90.19 199 SER A O 1
ATOM 1563 N N . ARG A 1 200 ? 12.784 7.889 -0.834 1.00 91.12 200 ARG A N 1
ATOM 1564 C CA . ARG A 1 200 ? 12.508 8.545 -2.121 1.00 91.12 200 ARG A CA 1
ATOM 1565 C C . ARG A 1 200 ? 11.415 9.622 -2.046 1.00 91.12 200 ARG A C 1
ATOM 1567 O O . ARG A 1 200 ? 10.777 9.897 -3.052 1.00 91.12 200 ARG A O 1
ATOM 1574 N N . GLY A 1 201 ? 11.198 10.236 -0.882 1.00 87.31 201 GLY A N 1
ATOM 1575 C CA . GLY A 1 201 ? 10.384 11.458 -0.761 1.00 87.31 201 GLY A CA 1
ATOM 1576 C C . GLY A 1 201 ? 9.070 11.310 0.009 1.00 87.31 201 GLY A C 1
ATOM 1577 O O . GLY A 1 201 ? 8.534 12.313 0.458 1.00 87.31 201 GLY A O 1
ATOM 1578 N N . VAL A 1 202 ? 8.607 10.088 0.288 1.00 89.12 202 VAL A N 1
ATOM 1579 C CA . VAL A 1 202 ? 7.356 9.830 1.039 1.00 89.12 202 VAL A CA 1
ATOM 1580 C C . VAL A 1 202 ? 7.602 9.716 2.552 1.00 89.12 202 VAL A C 1
ATOM 1582 O O . VAL A 1 202 ? 7.312 8.708 3.192 1.00 89.12 202 VAL A O 1
ATOM 1585 N N . LYS A 1 203 ? 8.234 10.736 3.146 1.00 81.12 203 LYS A N 1
ATOM 1586 C CA . LYS A 1 203 ? 8.624 10.719 4.576 1.00 81.12 203 LYS A CA 1
ATOM 1587 C C . LYS A 1 203 ? 7.527 11.190 5.524 1.00 81.12 203 LYS A C 1
ATOM 1589 O O . LYS A 1 203 ? 7.546 10.827 6.699 1.00 81.12 203 LYS A O 1
ATOM 1594 N N . HIS A 1 204 ? 6.613 12.003 5.016 1.00 80.12 204 HIS A N 1
ATOM 1595 C CA . HIS A 1 204 ? 5.572 12.653 5.793 1.00 80.12 204 HIS A CA 1
ATOM 1596 C C . HIS A 1 204 ? 4.207 12.305 5.233 1.00 80.12 204 HIS A C 1
ATOM 1598 O O . HIS A 1 204 ? 4.078 11.774 4.124 1.00 80.12 204 HIS A O 1
ATOM 1604 N N . THR A 1 205 ? 3.198 12.565 6.047 1.00 74.88 205 THR A N 1
ATOM 1605 C CA . THR A 1 205 ? 1.831 12.489 5.586 1.00 74.88 205 THR A CA 1
ATOM 1606 C C . THR A 1 205 ? 1.574 13.604 4.556 1.00 74.88 205 THR A C 1
ATOM 1608 O O . THR A 1 205 ? 2.274 14.620 4.552 1.00 74.88 205 THR A O 1
ATOM 1611 N N . PRO A 1 206 ? 0.665 13.371 3.602 1.00 83.25 206 PRO A N 1
ATOM 1612 C CA . PRO A 1 206 ? -0.198 12.196 3.544 1.00 83.25 206 PRO A CA 1
ATOM 1613 C C . PRO A 1 206 ? 0.435 10.974 2.845 1.00 83.25 206 PRO A C 1
ATOM 1615 O O . PRO A 1 206 ? 0.045 9.843 3.133 1.00 83.25 206 PRO A O 1
ATOM 1618 N N . ALA A 1 207 ? 1.491 11.166 2.045 1.00 88.56 207 ALA A N 1
ATOM 1619 C CA . ALA A 1 207 ? 2.094 10.113 1.220 1.00 88.56 207 ALA A CA 1
ATOM 1620 C C . ALA A 1 207 ? 2.584 8.886 2.007 1.00 88.56 207 ALA A C 1
ATOM 1622 O O . ALA A 1 207 ? 2.300 7.757 1.632 1.00 88.56 207 ALA A O 1
ATOM 1623 N N . VAL A 1 208 ? 3.266 9.072 3.146 1.00 87.50 208 VAL A N 1
ATOM 1624 C CA . VAL A 1 208 ? 3.814 7.950 3.946 1.00 87.50 208 VAL A CA 1
ATOM 1625 C C . VAL A 1 208 ? 2.744 6.974 4.464 1.00 87.50 208 VAL A C 1
ATOM 1627 O O . VAL A 1 208 ? 3.067 5.845 4.855 1.00 87.50 208 VAL A O 1
ATOM 1630 N N . SER A 1 209 ? 1.489 7.427 4.512 1.00 88.44 209 SER A N 1
ATOM 1631 C CA . SER A 1 209 ? 0.324 6.693 5.005 1.00 88.44 209 SER A CA 1
ATOM 1632 C C . SER A 1 209 ? -0.681 6.317 3.916 1.00 88.44 209 SER A C 1
ATOM 1634 O O . SER A 1 209 ? -1.719 5.767 4.267 1.00 88.44 209 SER A O 1
ATOM 1636 N N . ASP A 1 210 ? -0.405 6.590 2.637 1.00 94.81 210 ASP A N 1
ATOM 1637 C CA . ASP A 1 210 ? -1.347 6.272 1.561 1.00 94.81 210 ASP A CA 1
ATOM 1638 C C . ASP A 1 210 ? -1.363 4.764 1.250 1.00 94.81 210 ASP A C 1
ATOM 1640 O O . ASP A 1 210 ? -0.371 4.194 0.792 1.00 94.81 210 ASP A O 1
ATOM 1644 N N . LEU A 1 211 ? -2.491 4.100 1.501 1.00 96.62 211 LEU A N 1
ATOM 1645 C CA . LEU A 1 211 ? -2.678 2.653 1.367 1.00 96.62 211 LEU A CA 1
ATOM 1646 C C . LEU A 1 211 ? -2.529 2.145 -0.068 1.00 96.62 211 LEU A C 1
ATOM 1648 O O . LEU A 1 211 ? -2.242 0.960 -0.255 1.00 96.62 211 LEU A O 1
ATOM 1652 N N . HIS A 1 212 ? -2.628 3.018 -1.075 1.00 97.81 212 HIS A N 1
ATOM 1653 C CA . HIS A 1 212 ? -2.404 2.643 -2.478 1.00 97.81 212 HIS A CA 1
ATOM 1654 C C . HIS A 1 212 ? -0.965 2.195 -2.767 1.00 97.81 212 HIS A C 1
ATOM 1656 O O . HIS A 1 212 ? -0.710 1.610 -3.815 1.00 97.81 212 HIS A O 1
ATOM 1662 N N . HIS A 1 213 ? -0.022 2.437 -1.848 1.00 97.56 213 HIS A N 1
ATOM 1663 C CA . HIS A 1 213 ? 1.364 1.961 -1.956 1.00 97.56 213 HIS A CA 1
ATOM 1664 C C . HIS A 1 213 ? 1.874 1.188 -0.727 1.00 97.56 213 HIS A C 1
ATOM 1666 O O . HIS A 1 213 ? 3.077 0.919 -0.629 1.00 97.56 213 HIS A O 1
ATOM 1672 N N . LEU A 1 214 ? 0.989 0.893 0.234 1.00 98.00 214 LEU A N 1
ATOM 1673 C CA . LEU A 1 214 ? 1.316 0.101 1.419 1.00 98.00 214 LEU A CA 1
ATOM 1674 C C . LEU A 1 214 ? 0.792 -1.312 1.251 1.00 98.00 214 LEU A C 1
ATOM 1676 O O . LEU A 1 214 ? -0.382 -1.468 0.940 1.00 98.00 214 LEU A O 1
ATOM 1680 N N . PHE A 1 215 ? 1.631 -2.311 1.510 1.00 97.56 215 PHE A N 1
ATOM 1681 C CA . PHE A 1 215 ? 1.240 -3.717 1.409 1.00 97.56 215 PHE A CA 1
ATOM 1682 C C . PHE A 1 215 ? 1.779 -4.539 2.588 1.00 97.56 215 PHE A C 1
ATOM 1684 O O . PHE A 1 215 ? 2.821 -4.188 3.159 1.00 97.56 215 PHE A O 1
ATOM 1691 N N . PRO A 1 216 ? 1.115 -5.635 2.981 1.00 95.62 216 PRO A N 1
ATOM 1692 C CA . PRO A 1 216 ? 1.687 -6.598 3.912 1.00 95.62 216 PRO A CA 1
ATOM 1693 C C . PRO A 1 216 ? 2.874 -7.336 3.293 1.00 95.62 216 PRO A C 1
ATOM 1695 O O . PRO A 1 216 ? 2.831 -7.791 2.156 1.00 95.62 216 PRO A O 1
ATOM 1698 N N . THR A 1 217 ? 3.946 -7.507 4.053 1.00 94.25 217 THR A N 1
ATOM 1699 C CA . THR A 1 217 ? 5.076 -8.358 3.665 1.00 94.25 217 THR A CA 1
ATOM 1700 C C . THR A 1 217 ? 5.725 -8.931 4.908 1.00 94.25 217 THR A C 1
ATOM 1702 O O . THR A 1 217 ? 5.718 -8.303 5.966 1.00 94.25 217 THR A O 1
ATOM 1705 N N . ASP A 1 218 ? 6.393 -10.074 4.796 1.00 91.00 218 ASP A N 1
ATOM 1706 C CA . ASP A 1 218 ? 7.229 -10.535 5.892 1.00 91.00 218 ASP A CA 1
ATOM 1707 C C . ASP A 1 218 ? 8.424 -9.585 6.112 1.00 91.00 218 ASP A C 1
ATOM 1709 O O . ASP A 1 218 ? 8.930 -8.922 5.195 1.00 91.00 218 ASP A O 1
ATOM 1713 N N . LYS A 1 219 ? 8.868 -9.492 7.367 1.00 89.25 219 LYS A N 1
ATOM 1714 C CA . LYS A 1 219 ? 9.882 -8.515 7.778 1.00 89.25 219 LYS A CA 1
ATOM 1715 C C . LYS A 1 219 ? 11.262 -8.782 7.178 1.00 89.25 219 LYS A C 1
ATOM 1717 O O . LYS A 1 219 ? 11.996 -7.824 6.915 1.00 89.25 219 LYS A O 1
ATOM 1722 N N . GLU A 1 220 ? 11.644 -10.049 7.008 1.00 90.75 220 GLU A N 1
ATOM 1723 C CA . GLU A 1 220 ? 12.941 -10.369 6.413 1.00 90.75 220 GLU A CA 1
ATOM 1724 C C . GLU A 1 220 ? 12.966 -9.868 4.974 1.00 90.75 220 GLU A C 1
ATOM 1726 O O . GLU A 1 220 ? 13.848 -9.082 4.629 1.00 90.75 220 GLU A O 1
ATOM 1731 N N . THR A 1 221 ? 11.960 -10.215 4.175 1.00 93.25 221 THR A N 1
ATOM 1732 C CA . THR A 1 221 ? 11.871 -9.780 2.781 1.00 93.25 221 THR A CA 1
ATOM 1733 C C . THR A 1 221 ? 11.804 -8.266 2.656 1.00 93.25 221 THR A C 1
ATOM 1735 O O . THR A 1 221 ? 12.547 -7.702 1.860 1.00 93.25 221 THR A O 1
ATOM 1738 N N . ASN A 1 222 ? 11.030 -7.576 3.499 1.00 94.12 222 ASN A N 1
ATOM 1739 C CA . ASN A 1 222 ? 11.027 -6.109 3.550 1.00 94.12 222 ASN A CA 1
ATOM 1740 C C . ASN A 1 222 ? 12.427 -5.527 3.814 1.00 94.12 222 ASN A C 1
ATOM 1742 O O . ASN A 1 222 ? 12.861 -4.580 3.157 1.00 94.12 222 ASN A O 1
ATOM 1746 N N . THR A 1 223 ? 13.173 -6.133 4.745 1.00 93.12 223 THR A N 1
ATOM 1747 C CA . THR A 1 223 ? 14.552 -5.729 5.056 1.00 93.12 223 THR A CA 1
ATOM 1748 C C . THR A 1 223 ? 15.489 -5.976 3.871 1.00 93.12 223 THR A C 1
ATOM 1750 O O . THR A 1 223 ? 16.367 -5.156 3.607 1.00 93.12 223 THR A O 1
ATOM 1753 N N . ARG A 1 224 ? 15.313 -7.087 3.140 1.00 94.38 224 ARG A N 1
ATOM 1754 C CA . ARG A 1 224 ? 16.093 -7.415 1.932 1.00 94.38 224 ARG A CA 1
ATOM 1755 C C . ARG A 1 224 ? 15.766 -6.483 0.768 1.00 94.38 224 ARG A C 1
ATOM 1757 O O . ARG A 1 224 ? 16.685 -6.022 0.095 1.00 94.38 224 ARG A O 1
ATOM 1764 N N . ARG A 1 225 ? 14.481 -6.199 0.549 1.00 95.00 225 ARG A N 1
ATOM 1765 C CA . ARG A 1 225 ? 13.978 -5.291 -0.486 1.00 95.00 225 ARG A CA 1
ATOM 1766 C C . ARG A 1 225 ? 14.567 -3.893 -0.308 1.00 95.00 225 ARG A C 1
ATOM 1768 O O . ARG A 1 225 ? 14.998 -3.282 -1.286 1.00 95.00 225 ARG A O 1
ATOM 1775 N N . ALA A 1 226 ? 14.635 -3.411 0.936 1.00 93.56 226 ALA A N 1
ATOM 1776 C CA . ALA A 1 226 ? 15.214 -2.117 1.292 1.00 93.56 226 ALA A CA 1
ATOM 1777 C C . ALA A 1 226 ? 14.648 -0.969 0.426 1.00 93.56 226 ALA A C 1
ATOM 1779 O O . ALA A 1 226 ? 13.443 -0.739 0.415 1.00 93.56 226 ALA A O 1
ATOM 1780 N N . SER A 1 227 ? 15.512 -0.258 -0.302 1.00 93.25 227 SER A N 1
ATOM 1781 C CA . SER A 1 227 ? 15.126 0.761 -1.289 1.00 93.25 227 SER A CA 1
ATOM 1782 C C . SER A 1 227 ? 15.644 0.418 -2.689 1.00 93.25 227 SER A C 1
ATOM 1784 O O . SER A 1 227 ? 15.854 1.327 -3.496 1.00 93.25 227 SER A O 1
ATOM 1786 N N . TYR A 1 228 ? 15.933 -0.862 -2.957 1.00 93.44 228 TYR A N 1
ATOM 1787 C CA . TYR A 1 228 ? 16.413 -1.281 -4.271 1.00 93.44 228 TYR A CA 1
ATOM 1788 C C . TYR A 1 228 ? 15.313 -1.089 -5.323 1.00 93.44 228 TYR A C 1
ATOM 1790 O O . TYR A 1 228 ? 14.136 -1.309 -5.018 1.00 93.44 228 TYR A O 1
ATOM 1798 N N . PRO A 1 229 ? 15.677 -0.664 -6.546 1.00 93.44 229 PRO A N 1
ATOM 1799 C CA . PRO A 1 229 ? 14.724 -0.563 -7.637 1.00 93.44 229 PRO A CA 1
ATOM 1800 C C . PRO A 1 229 ? 14.192 -1.954 -7.976 1.00 93.44 229 PRO A C 1
ATOM 1802 O O . PRO A 1 229 ? 14.872 -2.974 -7.791 1.00 93.44 229 PRO A O 1
ATOM 1805 N N . PHE A 1 230 ? 12.968 -1.989 -8.481 1.00 96.31 230 PHE A N 1
ATOM 1806 C CA . PHE A 1 230 ? 12.408 -3.224 -8.994 1.00 96.31 230 PHE A CA 1
ATOM 1807 C C . PHE A 1 230 ? 13.040 -3.572 -10.344 1.00 96.31 230 PHE A C 1
ATOM 1809 O O . PHE A 1 230 ? 13.347 -2.694 -11.148 1.00 96.31 230 PHE A O 1
ATOM 1816 N N . GLY A 1 231 ? 13.277 -4.858 -10.584 1.00 95.88 231 GLY A N 1
ATOM 1817 C CA . GLY A 1 231 ? 13.979 -5.315 -11.778 1.00 95.88 231 GLY A CA 1
ATOM 1818 C C . GLY A 1 231 ? 13.925 -6.823 -11.953 1.00 95.88 231 GLY A C 1
ATOM 1819 O O . GLY A 1 231 ? 13.484 -7.546 -11.066 1.00 95.88 231 GLY A O 1
ATOM 1820 N N . ILE A 1 232 ? 14.403 -7.309 -13.096 1.00 96.50 232 ILE A N 1
ATOM 1821 C CA . ILE A 1 232 ? 14.617 -8.745 -13.313 1.00 96.50 232 ILE A CA 1
ATOM 1822 C C . ILE A 1 232 ? 15.991 -9.131 -12.768 1.00 96.50 232 ILE A C 1
ATOM 1824 O O . ILE A 1 232 ? 17.004 -8.543 -13.160 1.00 96.50 232 ILE A O 1
ATOM 1828 N N . VAL A 1 233 ? 16.035 -10.130 -11.886 1.00 97.12 233 VAL A N 1
ATOM 1829 C CA . VAL A 1 233 ? 17.280 -10.655 -11.326 1.00 97.12 233 VAL A CA 1
ATOM 1830 C C . VAL A 1 233 ? 17.829 -11.732 -12.261 1.00 97.12 233 VAL A C 1
ATOM 1832 O O . VAL A 1 233 ? 17.225 -12.788 -12.446 1.00 97.12 233 VAL A O 1
ATOM 1835 N N . GLN A 1 234 ? 19.016 -11.481 -12.812 1.00 96.56 234 GLN A N 1
ATOM 1836 C CA . GLN A 1 234 ? 19.777 -12.454 -13.603 1.00 96.56 234 GLN A CA 1
ATOM 1837 C C . GLN A 1 234 ? 20.667 -13.329 -12.713 1.00 96.56 234 GLN A C 1
ATOM 1839 O O . GLN A 1 234 ? 20.803 -14.527 -12.945 1.00 96.56 234 GLN A O 1
ATOM 1844 N N . GLU A 1 235 ? 21.242 -12.743 -11.662 1.00 96.25 235 GLU A N 1
ATOM 1845 C CA . GLU A 1 235 ? 22.098 -13.441 -10.701 1.00 96.25 235 GLU A CA 1
ATOM 1846 C C . GLU A 1 235 ? 21.595 -13.192 -9.277 1.00 96.25 235 GLU A C 1
ATOM 1848 O O . GLU A 1 235 ? 21.767 -12.104 -8.721 1.00 96.25 235 GLU A O 1
ATOM 1853 N N . ALA A 1 236 ? 20.944 -14.195 -8.684 1.00 97.06 236 ALA A N 1
ATOM 1854 C CA . ALA A 1 236 ? 20.346 -14.078 -7.359 1.00 97.06 236 ALA A CA 1
ATOM 1855 C C . ALA A 1 236 ? 21.405 -14.123 -6.246 1.00 97.06 236 ALA A C 1
ATOM 1857 O O . ALA A 1 236 ? 22.198 -15.058 -6.158 1.00 97.06 236 ALA A O 1
ATOM 1858 N N . LYS A 1 237 ? 21.364 -13.134 -5.348 1.00 96.50 237 LYS A N 1
ATOM 1859 C CA . LYS A 1 237 ? 22.103 -13.126 -4.072 1.00 96.50 237 LYS A CA 1
ATOM 1860 C C . LYS A 1 237 ? 21.260 -13.679 -2.928 1.00 96.50 237 LYS A C 1
ATOM 1862 O O . LYS A 1 237 ? 21.795 -14.134 -1.921 1.00 96.50 237 LYS A O 1
ATOM 1867 N N . TRP A 1 238 ? 19.945 -13.576 -3.070 1.00 96.88 238 TRP A N 1
ATOM 1868 C CA . TRP A 1 238 ? 18.949 -14.059 -2.132 1.00 96.88 238 TRP A CA 1
ATOM 1869 C C . TRP A 1 238 ? 17.659 -14.376 -2.891 1.00 96.88 238 TRP A C 1
ATOM 1871 O O . TRP A 1 238 ? 17.340 -13.717 -3.884 1.00 96.88 238 TRP A O 1
ATOM 1881 N N . GLN A 1 239 ? 16.933 -15.381 -2.417 1.00 96.44 239 GLN A N 1
ATOM 1882 C CA . GLN A 1 239 ? 15.627 -15.769 -2.926 1.00 96.44 239 GLN A CA 1
ATOM 1883 C C . GLN A 1 239 ? 14.824 -16.390 -1.781 1.00 96.44 239 GLN A C 1
ATOM 1885 O O . GLN A 1 239 ? 15.342 -17.257 -1.078 1.00 96.44 239 GLN A O 1
ATOM 1890 N N . ASP A 1 240 ? 13.575 -15.964 -1.629 1.00 92.88 240 ASP A N 1
ATOM 1891 C CA . ASP A 1 240 ? 12.580 -16.587 -0.753 1.00 92.88 240 ASP A CA 1
ATO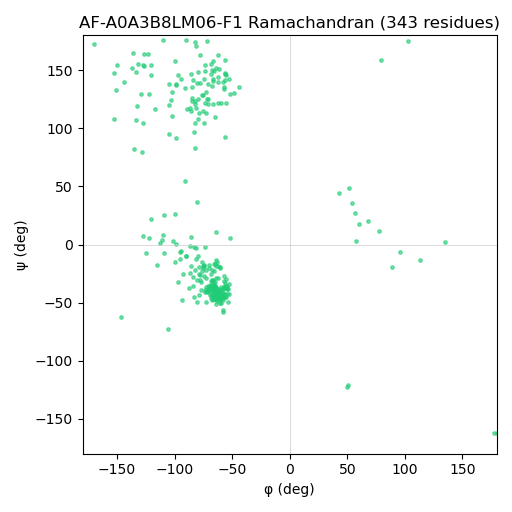M 1892 C C . ASP A 1 240 ? 11.205 -16.491 -1.422 1.00 92.88 240 ASP A C 1
ATOM 1894 O O . ASP A 1 240 ? 10.884 -15.496 -2.082 1.00 92.88 240 ASP A O 1
ATOM 1898 N N . GLY A 1 241 ? 10.410 -17.553 -1.311 1.00 87.31 241 GLY A N 1
ATOM 1899 C CA . GLY A 1 241 ? 9.188 -17.715 -2.094 1.00 87.31 241 GLY A CA 1
ATOM 1900 C C . GLY A 1 241 ? 9.432 -17.468 -3.591 1.00 87.31 241 GLY A C 1
ATOM 1901 O O . GLY A 1 241 ? 10.275 -18.115 -4.224 1.00 87.31 241 GLY A O 1
ATOM 1902 N N . LYS A 1 242 ? 8.689 -16.511 -4.158 1.00 89.25 242 LYS A N 1
ATOM 1903 C CA . LYS A 1 242 ? 8.782 -16.094 -5.569 1.00 89.25 242 LYS A CA 1
ATOM 1904 C C . LYS A 1 242 ? 9.578 -14.796 -5.773 1.00 89.25 242 LYS A C 1
ATOM 1906 O O . LYS A 1 242 ? 9.696 -14.340 -6.909 1.00 89.25 242 LYS A O 1
ATOM 1911 N N . SER A 1 243 ? 10.138 -14.236 -4.702 1.00 97.12 243 SER A N 1
ATOM 1912 C CA . SER A 1 243 ? 10.924 -13.004 -4.724 1.00 97.12 243 SER A CA 1
ATOM 1913 C C . SER A 1 243 ? 12.421 -13.270 -4.770 1.00 97.12 243 SER A C 1
ATOM 1915 O O . SER A 1 243 ? 12.920 -14.217 -4.160 1.00 97.12 243 SER A O 1
ATOM 1917 N N . LYS A 1 244 ? 13.165 -12.401 -5.456 1.00 97.94 244 LYS A N 1
ATOM 1918 C CA . LYS A 1 244 ? 14.630 -12.459 -5.521 1.00 97.94 244 LYS A CA 1
ATOM 1919 C C . LYS A 1 244 ? 15.242 -11.091 -5.283 1.00 97.94 244 LYS A C 1
ATOM 1921 O O . LYS A 1 244 ? 14.709 -10.071 -5.700 1.00 97.94 244 LYS A O 1
ATOM 1926 N N . LEU A 1 245 ? 16.431 -11.085 -4.697 1.00 97.62 245 LEU A N 1
ATOM 1927 C CA . LEU A 1 245 ? 17.313 -9.926 -4.659 1.00 97.62 245 LEU A CA 1
ATOM 1928 C C . LEU A 1 245 ? 18.632 -10.328 -5.308 1.00 97.62 245 LEU A C 1
ATOM 1930 O O . LEU A 1 245 ? 19.233 -11.339 -4.936 1.00 97.62 245 LEU A O 1
ATOM 1934 N N . GLY A 1 246 ? 19.112 -9.538 -6.257 1.00 96.31 246 GLY A N 1
ATOM 1935 C CA . GLY A 1 246 ? 20.337 -9.877 -6.962 1.00 96.31 246 GLY A CA 1
ATOM 1936 C C . GLY A 1 246 ? 20.728 -8.858 -8.012 1.00 96.31 246 GLY A C 1
ATOM 1937 O O . GLY A 1 246 ? 20.266 -7.723 -7.977 1.00 96.31 246 GLY A O 1
ATOM 1938 N N . TYR A 1 247 ? 21.604 -9.259 -8.924 1.00 94.94 247 TYR A N 1
ATOM 1939 C CA . TYR A 1 247 ? 22.063 -8.400 -10.006 1.00 94.94 247 TYR A CA 1
ATOM 1940 C C . TYR A 1 247 ? 21.175 -8.552 -11.241 1.00 94.94 247 TYR A C 1
ATOM 1942 O O . TYR A 1 247 ? 20.848 -9.666 -11.656 1.00 94.94 247 TYR A O 1
ATOM 1950 N N . SER A 1 248 ? 20.814 -7.421 -11.839 1.00 92.94 248 SER A N 1
ATOM 1951 C CA . SER A 1 248 ? 20.216 -7.336 -13.171 1.00 92.94 248 SER A CA 1
ATOM 1952 C C . SER A 1 248 ? 21.239 -7.639 -14.269 1.00 92.94 248 SER A C 1
ATOM 1954 O O . SER A 1 248 ? 22.437 -7.775 -14.009 1.00 92.94 248 SER A O 1
ATOM 1956 N N . GLU A 1 249 ? 20.773 -7.694 -15.519 1.00 91.19 249 GLU A N 1
ATOM 1957 C CA . GLU A 1 249 ? 21.625 -7.851 -16.709 1.00 91.19 249 GLU A CA 1
ATOM 1958 C C . GLU A 1 249 ? 22.729 -6.783 -16.792 1.00 91.19 249 GLU A C 1
ATOM 1960 O O . GLU A 1 249 ? 23.865 -7.084 -17.150 1.00 91.19 249 GLU A O 1
ATOM 1965 N N . HIS A 1 250 ? 22.425 -5.558 -16.354 1.00 87.56 250 HIS A N 1
ATOM 1966 C CA . HIS A 1 250 ? 23.352 -4.423 -16.337 1.00 87.56 250 HIS A CA 1
ATOM 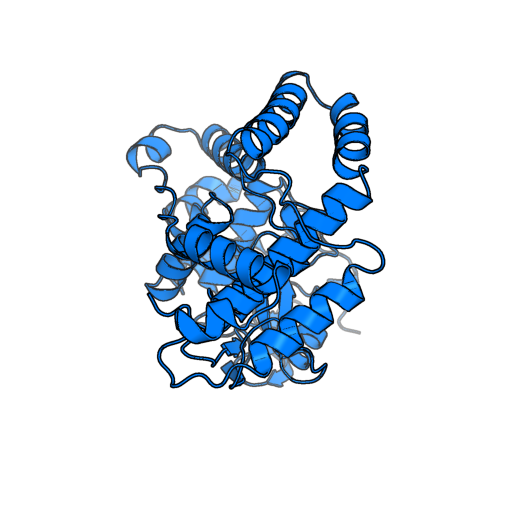1967 C C . HIS A 1 250 ? 24.238 -4.372 -15.078 1.00 87.56 250 HIS A C 1
ATOM 1969 O O . HIS A 1 250 ? 24.976 -3.412 -14.865 1.00 87.56 250 HIS A O 1
ATOM 1975 N N . GLY A 1 251 ? 24.174 -5.393 -14.216 1.00 88.06 251 GLY A N 1
ATOM 1976 C CA . GLY A 1 251 ? 24.970 -5.470 -12.992 1.00 88.06 251 GLY A CA 1
ATOM 1977 C C . GLY A 1 251 ? 24.458 -4.601 -11.840 1.00 88.06 251 GLY A C 1
ATOM 1978 O O . GLY A 1 251 ? 25.167 -4.455 -10.847 1.00 88.06 251 GLY A O 1
ATOM 1979 N N . HIS A 1 252 ? 23.246 -4.044 -11.934 1.00 88.81 252 HIS A N 1
ATOM 1980 C CA . HIS A 1 252 ? 22.629 -3.277 -10.844 1.00 88.81 252 HIS A CA 1
ATOM 1981 C C . HIS A 1 252 ? 21.929 -4.184 -9.846 1.00 88.81 252 HIS A C 1
ATOM 1983 O O . HIS A 1 252 ? 21.287 -5.145 -10.268 1.00 88.81 252 HIS A O 1
ATOM 1989 N N . ILE A 1 253 ? 22.013 -3.872 -8.549 1.00 92.31 253 ILE A N 1
ATOM 1990 C CA . ILE A 1 253 ? 21.226 -4.596 -7.544 1.00 92.31 253 ILE A CA 1
ATOM 1991 C C . ILE A 1 253 ? 19.756 -4.201 -7.694 1.00 92.31 253 ILE A C 1
ATOM 1993 O O . ILE A 1 253 ? 19.415 -3.027 -7.556 1.00 92.31 253 ILE A O 1
ATOM 1997 N N . VAL A 1 254 ? 18.908 -5.192 -7.954 1.00 95.00 254 VAL A N 1
ATOM 1998 C CA . VAL A 1 254 ? 17.463 -5.045 -8.137 1.00 95.00 254 VAL A CA 1
ATOM 1999 C C . VAL A 1 254 ? 16.712 -6.074 -7.299 1.00 95.00 254 VAL A C 1
ATOM 2001 O O . VAL A 1 254 ? 17.244 -7.143 -6.977 1.00 95.00 254 VAL A O 1
ATOM 2004 N N . PHE A 1 255 ? 15.467 -5.751 -6.963 1.00 97.12 255 PHE A N 1
ATOM 2005 C CA . PHE A 1 255 ? 14.524 -6.681 -6.351 1.00 97.12 255 PHE A CA 1
ATOM 2006 C C . PHE A 1 255 ? 13.509 -7.156 -7.400 1.00 97.12 255 PHE A C 1
ATOM 2008 O O . PHE A 1 255 ? 12.848 -6.342 -8.043 1.00 97.12 255 PHE A O 1
ATOM 2015 N N . GLU A 1 256 ? 13.387 -8.467 -7.580 1.00 97.88 256 GLU A N 1
ATOM 2016 C CA . GLU A 1 256 ? 12.409 -9.087 -8.474 1.00 97.88 256 GLU A CA 1
ATOM 2017 C C . GLU A 1 256 ? 11.244 -9.642 -7.641 1.00 97.88 256 GLU A C 1
ATOM 2019 O O . GLU A 1 256 ? 11.452 -10.621 -6.921 1.00 97.88 256 GLU A O 1
ATOM 2024 N N . PRO A 1 257 ? 10.038 -9.052 -7.725 1.00 97.75 257 PRO A N 1
ATOM 2025 C CA . PRO A 1 257 ? 8.855 -9.527 -7.014 1.00 97.75 257 PRO A CA 1
ATOM 2026 C C . PRO A 1 257 ? 8.175 -10.697 -7.765 1.00 97.75 257 PRO A C 1
ATOM 2028 O O . PRO A 1 257 ? 8.517 -10.971 -8.934 1.00 97.75 257 PRO A O 1
ATOM 2031 N N . PRO A 1 258 ? 7.185 -11.368 -7.135 1.00 97.38 258 PRO A N 1
ATOM 2032 C CA . PRO A 1 258 ? 6.364 -12.392 -7.783 1.00 97.38 258 PRO A CA 1
ATOM 2033 C C . PRO A 1 258 ? 5.693 -11.837 -9.037 1.00 97.38 258 PRO A C 1
ATOM 2035 O O . PRO A 1 258 ? 5.393 -10.649 -9.103 1.00 97.38 258 PRO A O 1
ATOM 2038 N N . LYS A 1 259 ? 5.480 -12.674 -10.057 1.00 97.25 259 LYS A N 1
ATOM 2039 C CA . LYS A 1 259 ? 4.979 -12.204 -11.361 1.00 97.25 259 LYS A CA 1
ATOM 2040 C C . LYS A 1 259 ? 3.565 -11.642 -11.279 1.00 97.25 259 LYS A C 1
ATOM 2042 O O . LYS A 1 259 ? 3.276 -10.685 -11.976 1.00 97.25 259 LYS A O 1
ATOM 2047 N N . GLU A 1 260 ? 2.758 -12.245 -10.422 1.00 95.88 260 GLU A N 1
ATOM 2048 C CA . GLU A 1 260 ? 1.358 -11.933 -10.141 1.00 95.88 260 GLU A CA 1
ATOM 2049 C C . GLU A 1 260 ? 1.128 -10.656 -9.315 1.00 95.88 260 GLU A C 1
ATOM 2051 O O . GLU A 1 260 ? -0.015 -10.344 -9.017 1.00 95.88 260 GLU A O 1
ATOM 2056 N N . HIS A 1 261 ? 2.195 -9.973 -8.886 1.00 97.75 261 HIS A N 1
ATOM 2057 C CA . HIS A 1 261 ? 2.110 -8.718 -8.126 1.00 97.75 261 HIS A CA 1
ATOM 2058 C C . HIS A 1 261 ? 2.858 -7.566 -8.825 1.00 97.75 261 HIS A C 1
ATOM 2060 O O . HIS A 1 261 ? 3.042 -6.473 -8.287 1.00 97.75 261 HIS A O 1
ATOM 2066 N N . ARG A 1 262 ? 3.369 -7.805 -10.036 1.00 98.44 262 ARG A N 1
ATOM 2067 C CA . ARG A 1 262 ? 4.192 -6.835 -10.774 1.00 98.44 262 ARG A CA 1
ATOM 2068 C C . ARG A 1 262 ? 3.359 -5.679 -11.306 1.00 98.44 262 ARG A C 1
ATOM 2070 O O . ARG A 1 262 ? 3.837 -4.543 -11.312 1.00 98.44 262 ARG A O 1
ATOM 2077 N N . GLY A 1 263 ? 2.138 -5.966 -11.740 1.00 98.62 263 GLY A N 1
ATOM 2078 C CA . GLY A 1 263 ? 1.178 -4.984 -12.216 1.00 98.62 263 GLY A CA 1
ATOM 2079 C C . GLY A 1 263 ? 0.723 -4.066 -11.092 1.00 98.62 263 GLY A C 1
ATOM 2080 O O . GLY A 1 263 ? 0.718 -2.847 -11.275 1.00 98.62 263 GLY A O 1
ATOM 2081 N N . ASP A 1 264 ? 0.442 -4.633 -9.919 1.00 98.69 264 ASP A N 1
ATOM 2082 C CA . ASP A 1 264 ? 0.036 -3.887 -8.725 1.00 98.69 264 ASP A CA 1
ATOM 2083 C C . ASP A 1 264 ? 1.135 -2.907 -8.304 1.00 98.69 264 ASP A C 1
ATOM 2085 O O . ASP A 1 264 ? 0.887 -1.720 -8.085 1.00 98.69 264 ASP A O 1
ATOM 2089 N N . ILE A 1 265 ? 2.390 -3.376 -8.279 1.00 98.62 265 ILE A N 1
ATOM 2090 C CA . ILE A 1 265 ? 3.564 -2.532 -8.025 1.00 98.62 265 ILE A CA 1
ATOM 2091 C C . ILE A 1 265 ? 3.658 -1.410 -9.061 1.00 98.62 265 ILE A C 1
ATOM 2093 O O . ILE A 1 265 ? 3.886 -0.258 -8.689 1.00 98.62 265 ILE A O 1
ATOM 2097 N N . ALA A 1 266 ? 3.480 -1.715 -10.349 1.00 98.62 266 ALA A N 1
ATOM 2098 C CA . ALA A 1 266 ? 3.533 -0.711 -11.405 1.00 98.62 266 ALA A CA 1
ATOM 2099 C C . ALA A 1 266 ? 2.468 0.375 -11.214 1.00 98.62 266 ALA A C 1
ATOM 2101 O O . ALA A 1 266 ? 2.800 1.561 -11.191 1.00 98.62 266 ALA A O 1
ATOM 2102 N N . ARG A 1 267 ? 1.208 -0.011 -10.996 1.00 98.62 267 ARG A N 1
ATOM 2103 C CA . ARG A 1 267 ? 0.095 0.929 -10.796 1.00 98.62 267 ARG A CA 1
ATOM 2104 C C . ARG A 1 267 ? 0.229 1.716 -9.493 1.00 98.62 267 ARG A C 1
ATOM 2106 O O . ARG A 1 267 ? -0.077 2.908 -9.480 1.00 98.62 267 ARG A O 1
ATOM 2113 N N . ALA A 1 268 ? 0.739 1.113 -8.420 1.00 98.38 268 ALA A N 1
ATOM 2114 C CA . ALA A 1 268 ? 1.049 1.813 -7.173 1.00 98.38 268 ALA A CA 1
ATOM 2115 C C . ALA A 1 268 ? 2.163 2.858 -7.357 1.00 98.38 268 ALA A C 1
ATOM 2117 O O . ALA A 1 268 ? 2.056 3.984 -6.874 1.00 98.38 268 ALA A O 1
ATOM 2118 N N . LEU A 1 269 ? 3.234 2.517 -8.080 1.00 98.31 269 LEU A N 1
ATOM 2119 C CA . LEU A 1 269 ? 4.353 3.429 -8.317 1.00 98.31 269 LEU A CA 1
ATOM 2120 C C . LEU A 1 269 ? 3.994 4.560 -9.288 1.00 98.31 269 LEU A C 1
ATOM 2122 O O . LEU A 1 269 ? 4.368 5.703 -9.024 1.00 98.31 269 LEU A O 1
ATOM 2126 N N . PHE A 1 270 ? 3.241 4.279 -10.358 1.00 98.31 270 PHE A N 1
ATOM 2127 C CA . PHE A 1 270 ? 2.715 5.314 -11.255 1.00 98.31 270 PHE A CA 1
ATOM 2128 C C . PHE A 1 270 ? 1.769 6.263 -10.523 1.00 98.31 270 PHE A C 1
ATOM 2130 O O . PHE A 1 270 ? 1.873 7.481 -10.694 1.00 98.31 270 PHE A O 1
ATOM 2137 N N . TYR A 1 271 ? 0.909 5.728 -9.651 1.00 97.62 271 TYR A N 1
ATOM 2138 C CA . TYR A 1 271 ? 0.064 6.535 -8.780 1.00 97.62 271 TYR A CA 1
ATOM 2139 C C . TYR A 1 271 ? 0.888 7.467 -7.901 1.00 97.62 271 TYR A C 1
ATOM 2141 O O . TYR A 1 271 ? 0.703 8.675 -7.982 1.00 97.62 271 TYR A O 1
ATOM 2149 N N . VAL A 1 272 ? 1.833 6.941 -7.120 1.00 97.31 272 VAL A N 1
ATOM 2150 C CA . VAL A 1 272 ? 2.636 7.746 -6.187 1.00 97.31 272 VAL A CA 1
ATOM 2151 C C . VAL A 1 272 ? 3.459 8.806 -6.917 1.00 97.31 272 VAL A C 1
ATOM 2153 O O . VAL A 1 272 ? 3.498 9.953 -6.470 1.00 97.31 272 VAL A O 1
ATOM 2156 N N . ALA A 1 273 ? 4.083 8.451 -8.045 1.00 96.94 273 ALA A N 1
ATOM 2157 C CA . ALA A 1 273 ? 4.830 9.399 -8.868 1.00 96.94 273 ALA A CA 1
ATOM 2158 C C . ALA A 1 273 ? 3.934 10.551 -9.344 1.00 96.94 273 ALA A C 1
ATOM 2160 O O . ALA A 1 273 ? 4.298 11.718 -9.213 1.00 96.94 273 ALA A O 1
ATOM 2161 N N . SER A 1 274 ? 2.738 10.225 -9.838 1.00 95.50 274 SER A N 1
ATOM 2162 C CA . SER A 1 274 ? 1.806 11.207 -10.398 1.00 95.50 274 SER A CA 1
ATOM 2163 C C . SER A 1 274 ? 1.158 12.073 -9.319 1.00 95.50 274 SER A C 1
ATOM 2165 O O . SER A 1 274 ? 1.172 13.299 -9.416 1.00 95.50 274 SER A O 1
ATOM 2167 N N . ALA A 1 275 ? 0.626 11.433 -8.278 1.00 93.62 275 ALA A N 1
ATOM 2168 C CA . ALA A 1 275 ? -0.123 12.037 -7.182 1.00 93.62 275 ALA A CA 1
ATOM 2169 C C . ALA A 1 275 ? 0.722 12.989 -6.330 1.00 93.62 275 ALA A C 1
ATOM 2171 O O . ALA A 1 275 ? 0.226 14.032 -5.910 1.00 93.62 275 ALA A O 1
ATOM 2172 N N . TYR A 1 276 ? 1.991 12.646 -6.098 1.00 93.69 276 TYR A N 1
ATOM 2173 C CA . TYR A 1 276 ? 2.895 13.417 -5.238 1.00 93.69 276 TYR A CA 1
ATOM 2174 C C . TYR A 1 276 ? 4.007 14.141 -5.997 1.00 93.69 276 TYR A C 1
ATOM 2176 O O . TYR A 1 276 ? 4.910 14.684 -5.364 1.00 93.69 276 TYR A O 1
ATOM 2184 N N . ASP A 1 277 ? 3.939 14.148 -7.331 1.00 92.38 277 ASP A N 1
ATOM 2185 C CA . ASP A 1 277 ? 4.924 14.774 -8.217 1.00 92.38 277 ASP A CA 1
ATOM 2186 C C . ASP A 1 277 ? 6.369 14.341 -7.908 1.00 92.38 277 ASP A C 1
ATOM 2188 O O . ASP A 1 277 ? 7.278 15.151 -7.718 1.00 92.38 277 ASP A O 1
ATOM 2192 N N . LEU A 1 278 ? 6.568 13.025 -7.789 1.00 93.94 278 LEU A N 1
ATOM 2193 C CA . LEU A 1 278 ? 7.851 12.431 -7.423 1.00 93.94 278 LEU A CA 1
ATOM 2194 C C . LEU A 1 278 ? 8.550 11.807 -8.627 1.00 93.94 278 LEU A C 1
ATOM 2196 O O . LEU A 1 278 ? 7.956 11.077 -9.415 1.00 93.94 278 LEU A O 1
ATOM 2200 N N . GLU A 1 279 ? 9.862 12.023 -8.701 1.00 94.75 279 GLU A N 1
ATOM 2201 C CA . GLU A 1 279 ? 10.687 11.491 -9.784 1.00 94.75 279 GLU A CA 1
ATOM 2202 C C . GLU A 1 279 ? 10.977 9.992 -9.611 1.00 94.75 279 GLU A C 1
ATOM 2204 O O . GLU A 1 279 ? 11.494 9.545 -8.570 1.00 94.75 279 GLU A O 1
ATOM 2209 N N . MET A 1 280 ? 10.710 9.225 -10.668 1.00 95.06 280 MET A N 1
ATOM 2210 C CA . MET A 1 280 ? 11.126 7.828 -10.797 1.00 95.06 280 MET A CA 1
ATOM 2211 C C . MET A 1 280 ? 12.605 7.722 -11.170 1.00 95.06 280 MET A C 1
ATOM 2213 O O . MET A 1 280 ? 13.227 8.697 -11.587 1.00 95.06 280 MET A O 1
ATOM 2217 N N . ILE A 1 281 ? 13.204 6.549 -10.989 1.00 92.25 281 ILE A N 1
ATOM 2218 C CA . ILE A 1 281 ? 14.571 6.311 -11.460 1.00 92.25 281 ILE A CA 1
ATOM 2219 C C . ILE A 1 281 ? 14.518 5.990 -12.958 1.00 92.25 281 ILE A C 1
ATOM 2221 O O . ILE A 1 281 ? 13.640 5.260 -13.402 1.00 92.25 281 ILE A O 1
ATOM 2225 N N . GLU A 1 282 ? 15.454 6.530 -13.734 1.00 89.88 282 GLU A N 1
ATOM 2226 C CA . GLU A 1 282 ? 15.620 6.210 -15.157 1.00 89.88 282 GLU A CA 1
ATOM 2227 C C . GLU A 1 282 ? 15.631 4.686 -15.397 1.00 89.88 282 GLU A C 1
ATOM 2229 O O . GLU A 1 282 ? 16.340 3.949 -14.706 1.00 89.88 282 GLU A O 1
ATOM 2234 N N . GLY A 1 283 ? 14.826 4.206 -16.351 1.00 88.81 283 GLY A N 1
ATOM 2235 C CA . GLY A 1 283 ? 14.630 2.778 -16.620 1.00 88.81 283 GLY A CA 1
ATOM 2236 C C . GLY A 1 283 ? 13.506 2.109 -15.812 1.00 88.81 283 GLY A C 1
ATOM 2237 O O . GLY A 1 283 ? 13.046 1.032 -16.198 1.00 88.81 283 GLY A O 1
ATOM 2238 N N . GLU A 1 284 ? 13.058 2.698 -1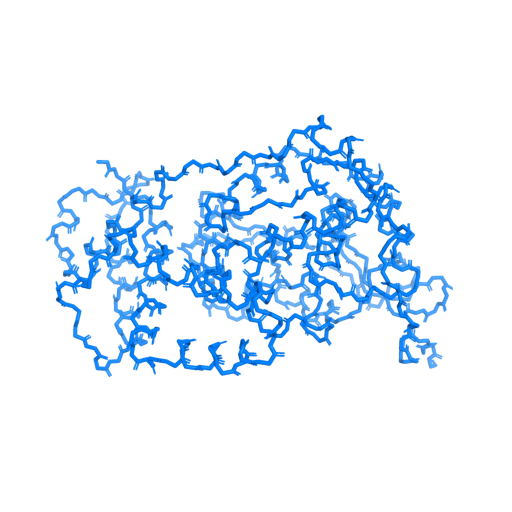4.691 1.00 92.38 284 GLU A N 1
ATOM 2239 C CA . GLU A 1 284 ? 11.913 2.169 -13.930 1.00 92.38 284 GLU A CA 1
ATOM 2240 C C . GLU A 1 284 ? 10.590 2.277 -14.703 1.00 92.38 284 GLU A C 1
ATOM 2242 O O . GLU A 1 284 ? 9.873 1.275 -14.739 1.00 92.38 284 GLU A O 1
ATOM 2247 N N . PRO A 1 285 ? 10.223 3.416 -15.328 1.00 95.38 285 PRO A N 1
ATOM 2248 C CA . PRO A 1 285 ? 8.940 3.509 -16.020 1.00 95.38 285 PRO A CA 1
ATOM 2249 C C . PRO A 1 285 ? 8.758 2.443 -17.107 1.00 95.38 285 PRO A C 1
ATOM 2251 O O . PRO A 1 285 ? 7.672 1.887 -17.243 1.00 95.38 285 PRO A O 1
ATOM 2254 N N . GLU A 1 286 ? 9.815 2.104 -17.845 1.00 93.88 286 GLU A N 1
ATOM 2255 C CA . GLU A 1 286 ? 9.776 1.150 -18.953 1.00 93.88 286 GLU A CA 1
ATOM 2256 C C . GLU A 1 286 ? 9.498 -0.276 -18.472 1.00 93.88 286 GLU A C 1
ATOM 2258 O O . GLU A 1 286 ? 8.625 -0.959 -19.017 1.00 93.88 286 GLU A O 1
ATOM 2263 N N . ILE A 1 287 ? 10.206 -0.731 -17.431 1.00 95.69 287 ILE A N 1
ATOM 2264 C CA . ILE A 1 287 ? 9.963 -2.066 -16.872 1.00 95.69 287 ILE A CA 1
ATOM 2265 C C . ILE A 1 287 ? 8.600 -2.137 -16.180 1.00 95.69 287 ILE A C 1
ATOM 2267 O O . ILE A 1 287 ? 7.902 -3.140 -16.320 1.00 95.69 287 ILE A O 1
ATOM 2271 N N . LEU A 1 288 ? 8.187 -1.074 -15.486 1.00 98.00 288 LEU A N 1
ATOM 2272 C CA . LEU A 1 288 ? 6.883 -1.019 -14.830 1.00 98.00 288 LEU A CA 1
ATOM 2273 C C . LEU A 1 288 ? 5.745 -0.996 -15.851 1.00 98.00 288 LEU A C 1
ATOM 2275 O O . LEU A 1 288 ? 4.730 -1.649 -15.635 1.00 98.00 288 LEU A O 1
ATOM 2279 N N . LEU A 1 289 ? 5.916 -0.330 -16.995 1.00 97.88 289 LEU A N 1
ATOM 2280 C CA . LEU A 1 289 ? 4.927 -0.366 -18.067 1.00 97.88 289 LEU A CA 1
ATOM 2281 C C . LEU A 1 289 ? 4.818 -1.760 -18.687 1.00 97.88 289 LEU A C 1
ATOM 2283 O O . LEU A 1 289 ? 3.716 -2.214 -18.991 1.00 97.88 289 LEU A O 1
ATOM 2287 N N . GLN A 1 290 ? 5.942 -2.460 -18.857 1.00 98.00 290 GLN A N 1
ATOM 2288 C CA . GLN A 1 290 ? 5.916 -3.850 -19.307 1.00 98.00 290 GLN A CA 1
ATOM 2289 C C . GLN A 1 290 ? 5.182 -4.740 -18.294 1.00 98.00 290 GLN A C 1
ATOM 2291 O O . GLN A 1 290 ? 4.312 -5.518 -18.667 1.00 98.00 290 GLN A O 1
ATOM 2296 N N . TRP A 1 291 ? 5.479 -4.583 -17.007 1.00 98.44 291 TRP A N 1
ATOM 2297 C CA . TRP A 1 291 ? 4.827 -5.320 -15.927 1.00 98.44 291 TRP A CA 1
ATOM 2298 C C . TRP A 1 291 ? 3.334 -5.037 -15.818 1.00 98.44 291 TRP A C 1
ATOM 2300 O O . TRP A 1 291 ? 2.556 -5.967 -15.657 1.00 98.44 291 TRP A O 1
ATOM 2310 N N . HIS A 1 292 ? 2.927 -3.784 -15.990 1.00 98.31 292 HIS A N 1
ATOM 2311 C CA . HIS A 1 292 ? 1.526 -3.396 -16.077 1.00 98.31 292 HIS A CA 1
ATOM 2312 C C . HIS A 1 292 ? 0.778 -4.142 -17.198 1.00 98.31 292 HIS A C 1
ATOM 2314 O O . HIS A 1 292 ? -0.384 -4.503 -17.023 1.00 98.31 292 HIS A O 1
ATOM 2320 N N . LYS A 1 293 ? 1.438 -4.386 -18.339 1.00 98.06 293 LYS A N 1
ATOM 2321 C CA . LYS A 1 293 ? 0.869 -5.129 -19.477 1.00 98.06 293 LYS A CA 1
ATOM 2322 C C . LYS A 1 293 ? 0.851 -6.638 -19.245 1.00 98.06 293 LYS A C 1
ATOM 2324 O O . LYS A 1 293 ? -0.101 -7.302 -19.649 1.00 98.06 293 LYS A O 1
ATOM 2329 N N . ASP A 1 294 ? 1.905 -7.166 -18.630 1.00 98.12 294 ASP A N 1
ATOM 2330 C CA . ASP A 1 294 ? 2.059 -8.599 -18.364 1.00 98.12 294 ASP A CA 1
ATOM 2331 C C . ASP A 1 294 ? 1.152 -9.086 -17.221 1.00 98.12 294 ASP A C 1
ATOM 2333 O O . ASP A 1 294 ? 0.773 -10.257 -17.198 1.00 98.12 294 ASP A O 1
ATOM 2337 N N . ASP A 1 295 ? 0.811 -8.191 -16.293 1.00 98.25 295 ASP A N 1
ATOM 2338 C CA . ASP A 1 295 ? 0.004 -8.442 -15.099 1.00 98.25 295 ASP A CA 1
ATOM 2339 C C . ASP A 1 295 ? -1.161 -7.425 -15.019 1.00 98.25 295 ASP A C 1
ATOM 2341 O O . ASP A 1 295 ? -1.071 -6.382 -14.350 1.00 98.25 295 ASP A O 1
ATOM 2345 N N . PRO A 1 296 ? -2.243 -7.655 -15.792 1.00 98.38 296 PRO A N 1
ATOM 2346 C CA . PRO A 1 296 ? -3.381 -6.744 -15.858 1.00 98.38 296 PRO A CA 1
ATOM 2347 C C . PRO A 1 296 ? -4.146 -6.694 -14.530 1.00 98.38 296 PRO A C 1
ATOM 2349 O O . PRO A 1 296 ? -4.112 -7.642 -13.749 1.00 98.38 296 PRO A O 1
ATOM 2352 N N . VAL A 1 297 ? -4.886 -5.601 -14.311 1.00 98.44 297 VAL A N 1
ATOM 2353 C CA . VAL A 1 297 ? -5.732 -5.429 -13.118 1.00 98.44 297 VAL A CA 1
ATOM 2354 C C . VAL A 1 297 ? -6.647 -6.634 -12.938 1.00 98.44 297 VAL A C 1
ATOM 2356 O O . VAL A 1 297 ? -7.359 -7.041 -13.863 1.00 98.44 297 VAL A O 1
ATOM 2359 N N . ASN A 1 298 ? -6.641 -7.183 -11.729 1.00 97.44 298 ASN A N 1
ATOM 2360 C CA . ASN A 1 298 ? -7.471 -8.316 -11.353 1.00 97.44 298 ASN A CA 1
ATOM 2361 C C . ASN A 1 298 ? -8.573 -7.896 -10.358 1.00 97.44 298 ASN A C 1
ATOM 2363 O O . ASN A 1 298 ? -8.684 -6.734 -9.948 1.00 97.44 298 ASN A O 1
ATOM 2367 N N . ALA A 1 299 ? -9.443 -8.848 -10.013 1.00 97.38 299 ALA A N 1
ATOM 2368 C CA . ALA A 1 299 ? -10.581 -8.592 -9.132 1.00 97.38 299 ALA A CA 1
ATOM 2369 C C . ALA A 1 299 ? -10.154 -8.231 -7.701 1.00 97.38 299 ALA A C 1
ATOM 2371 O O . ALA A 1 299 ? -10.813 -7.412 -7.068 1.00 97.38 299 ALA A O 1
ATOM 2372 N N . GLU A 1 300 ? -9.062 -8.817 -7.212 1.00 96.06 300 GLU A N 1
ATOM 2373 C CA . GLU A 1 300 ? -8.533 -8.559 -5.874 1.00 96.06 300 GLU A CA 1
ATOM 2374 C C . GLU A 1 300 ? -7.983 -7.136 -5.770 1.00 96.06 300 GLU A C 1
ATOM 2376 O O . GLU A 1 300 ? -8.359 -6.398 -4.867 1.00 96.06 300 GLU A O 1
ATOM 2381 N N . GLU A 1 301 ? -7.195 -6.693 -6.749 1.00 98.00 301 GLU A N 1
ATOM 2382 C CA . GLU A 1 301 ? -6.671 -5.329 -6.790 1.00 98.00 301 GLU A CA 1
ATOM 2383 C C . GLU A 1 301 ? -7.789 -4.283 -6.939 1.00 98.00 301 GLU A C 1
ATOM 2385 O O . GLU A 1 301 ? -7.766 -3.241 -6.280 1.00 98.00 301 GLU A O 1
ATOM 2390 N N . SER A 1 302 ? -8.805 -4.570 -7.761 1.00 97.88 302 SER A N 1
ATOM 2391 C CA . SER A 1 302 ? -9.981 -3.698 -7.903 1.00 97.88 302 SER A CA 1
ATOM 2392 C C . SER A 1 302 ? -10.751 -3.581 -6.585 1.00 97.88 302 SER A C 1
ATOM 2394 O O . SER A 1 302 ? -11.084 -2.472 -6.162 1.00 97.88 302 SER A O 1
ATOM 2396 N N . ALA A 1 303 ? -10.984 -4.710 -5.905 1.00 96.88 303 ALA A N 1
ATOM 2397 C CA . ALA A 1 303 ? -11.640 -4.738 -4.601 1.00 96.88 303 ALA A CA 1
ATOM 2398 C C . ALA A 1 303 ? -10.805 -4.003 -3.544 1.00 96.88 303 ALA A C 1
ATOM 2400 O O . ALA A 1 303 ? -11.336 -3.210 -2.772 1.00 96.88 303 ALA A O 1
ATOM 2401 N N . ARG A 1 304 ? -9.481 -4.180 -3.560 1.00 97.56 304 ARG A N 1
ATOM 2402 C CA . ARG A 1 304 ? -8.557 -3.451 -2.690 1.00 97.56 304 ARG A CA 1
ATOM 2403 C C . ARG A 1 304 ? -8.649 -1.940 -2.912 1.00 97.56 304 ARG A C 1
ATOM 2405 O O . ARG A 1 304 ? -8.726 -1.187 -1.943 1.00 97.56 304 ARG A O 1
ATOM 2412 N N . ASN A 1 305 ? -8.691 -1.487 -4.167 1.00 97.56 305 ASN A N 1
ATOM 2413 C CA . ASN A 1 305 ? -8.867 -0.073 -4.513 1.00 97.56 305 ASN A CA 1
ATOM 2414 C C . ASN A 1 305 ? -10.217 0.472 -4.006 1.00 97.56 305 ASN A C 1
ATOM 2416 O O . ASN A 1 305 ? -10.263 1.569 -3.445 1.00 97.56 305 ASN A O 1
ATOM 2420 N N . ASP A 1 306 ? -11.298 -0.310 -4.127 1.00 95.06 306 ASP A N 1
ATOM 2421 C CA . ASP A 1 306 ? -12.612 0.022 -3.561 1.00 95.06 306 ASP A CA 1
ATOM 2422 C C . ASP A 1 306 ? -12.555 0.180 -2.038 1.00 95.06 306 ASP A C 1
ATOM 2424 O O . ASP A 1 306 ? -13.008 1.206 -1.516 1.00 95.06 306 ASP A O 1
ATOM 2428 N N . GLU A 1 307 ? -11.970 -0.791 -1.330 1.00 91.44 307 GLU A N 1
ATOM 2429 C CA . GLU A 1 307 ? -11.853 -0.769 0.128 1.00 91.44 307 GLU A CA 1
ATOM 2430 C C . GLU A 1 307 ? -11.019 0.420 0.606 1.00 91.44 307 GLU A C 1
ATOM 2432 O O . GLU A 1 307 ? -11.475 1.162 1.474 1.00 91.44 307 GLU A O 1
ATOM 2437 N N . ILE A 1 308 ? -9.850 0.684 0.007 1.00 93.19 308 ILE A N 1
ATOM 2438 C CA . ILE A 1 308 ? -9.035 1.866 0.348 1.00 93.19 308 ILE A CA 1
ATOM 2439 C C . ILE A 1 308 ? -9.867 3.142 0.214 1.00 93.19 308 ILE A C 1
ATOM 2441 O O . ILE A 1 308 ? -9.844 4.006 1.096 1.00 93.19 308 ILE A O 1
ATOM 2445 N N . SER A 1 309 ? -10.659 3.239 -0.854 1.00 87.88 309 SER A N 1
ATOM 2446 C CA . SER A 1 309 ? -11.480 4.410 -1.139 1.00 87.88 309 SER A CA 1
ATOM 2447 C C . SER A 1 309 ? -12.596 4.648 -0.114 1.00 87.88 309 SER A C 1
ATOM 2449 O O . SER A 1 309 ? -13.030 5.789 0.060 1.00 87.88 309 SER A O 1
ATOM 2451 N N . ARG A 1 310 ? -13.032 3.617 0.625 1.00 83.56 310 ARG A N 1
ATOM 2452 C CA . ARG A 1 310 ? -13.958 3.790 1.757 1.00 83.56 310 ARG A CA 1
ATOM 2453 C C . ARG A 1 310 ? -13.315 4.589 2.881 1.00 83.56 310 ARG A C 1
ATOM 2455 O O . ARG A 1 310 ? -13.979 5.446 3.456 1.00 83.56 310 ARG A O 1
ATOM 2462 N N . PHE A 1 311 ? -12.030 4.353 3.154 1.00 79.62 311 PHE A N 1
ATOM 2463 C CA . PHE A 1 311 ? -11.321 4.950 4.289 1.00 79.62 311 PHE A CA 1
ATOM 2464 C C . PHE A 1 311 ? -10.589 6.243 3.931 1.00 79.62 311 PHE A C 1
ATOM 2466 O O . PHE A 1 311 ? -10.732 7.235 4.641 1.00 79.62 311 PHE A O 1
ATOM 2473 N N . GLN A 1 312 ? -9.828 6.254 2.835 1.00 83.50 312 GLN A N 1
ATOM 2474 C CA . GLN A 1 312 ? -9.076 7.433 2.398 1.00 83.50 312 GLN A CA 1
ATOM 2475 C C . GLN A 1 312 ? -9.865 8.337 1.452 1.00 83.50 312 GLN A C 1
ATOM 2477 O O . GLN A 1 312 ? -9.434 9.451 1.187 1.00 83.50 312 GLN A O 1
ATOM 2482 N N . ARG A 1 313 ? -11.034 7.919 0.952 1.00 84.88 313 ARG A N 1
ATOM 2483 C CA . ARG A 1 313 ? -11.876 8.732 0.050 1.00 84.88 313 ARG A CA 1
ATOM 2484 C C . ARG A 1 313 ? -11.193 9.138 -1.267 1.00 84.88 313 ARG A C 1
ATOM 2486 O O . ARG A 1 313 ? -11.698 10.016 -1.960 1.00 84.88 313 ARG A O 1
ATOM 2493 N N . ASN A 1 314 ? -10.103 8.471 -1.644 1.00 88.62 314 ASN A N 1
ATOM 2494 C CA . ASN A 1 314 ? -9.458 8.547 -2.954 1.00 88.62 314 ASN A CA 1
ATOM 2495 C C . ASN A 1 314 ? -9.282 7.148 -3.554 1.00 88.62 314 ASN A C 1
ATOM 2497 O O . ASN A 1 314 ? -9.357 6.133 -2.863 1.00 88.62 314 ASN A O 1
ATOM 2501 N N . ARG A 1 315 ? -9.012 7.109 -4.856 1.00 93.94 315 ARG A N 1
ATOM 2502 C CA . ARG A 1 315 ? -8.770 5.878 -5.611 1.00 93.94 315 ARG A CA 1
ATOM 2503 C C . ARG A 1 315 ? -7.454 5.976 -6.354 1.00 93.94 315 ARG A C 1
ATOM 2505 O O . ARG A 1 315 ? -7.048 7.079 -6.721 1.00 93.94 315 ARG A O 1
ATOM 2512 N N . ASN A 1 316 ? -6.839 4.832 -6.626 1.00 97.00 316 ASN A N 1
ATOM 2513 C CA . ASN A 1 316 ? -5.766 4.738 -7.595 1.00 97.00 316 ASN A CA 1
ATOM 2514 C C . ASN A 1 316 ? -6.374 4.701 -9.014 1.00 97.00 316 ASN A C 1
ATOM 2516 O O . ASN A 1 316 ? -6.951 3.685 -9.415 1.00 97.00 316 ASN A O 1
ATOM 2520 N N . PRO A 1 317 ? -6.236 5.779 -9.805 1.00 95.94 317 PRO A N 1
ATOM 2521 C CA . PRO A 1 317 ? -6.836 5.861 -11.129 1.00 95.94 317 PRO A CA 1
ATOM 2522 C C . PRO A 1 317 ? -6.162 4.918 -12.133 1.00 95.94 317 PRO A C 1
ATOM 2524 O O . PRO A 1 317 ? -6.789 4.573 -13.124 1.00 95.94 317 PRO A O 1
ATOM 2527 N N . PHE A 1 318 ? -4.930 4.460 -11.880 1.00 97.31 318 PHE A N 1
ATOM 2528 C CA . PHE A 1 318 ? -4.251 3.472 -12.725 1.00 97.31 318 PHE A CA 1
ATOM 2529 C C . PHE A 1 318 ? -4.812 2.054 -12.541 1.00 97.31 318 PHE A C 1
ATOM 2531 O O . PHE A 1 318 ? -4.589 1.205 -13.402 1.00 97.31 318 PHE A O 1
ATOM 2538 N N . VAL A 1 319 ? -5.534 1.798 -11.442 1.00 98.06 319 VAL A N 1
ATOM 2539 C CA . VAL A 1 319 ? -6.314 0.565 -11.239 1.00 98.06 319 VAL A CA 1
ATOM 2540 C C . VAL A 1 319 ? -7.676 0.690 -11.918 1.00 98.06 319 VAL A C 1
ATOM 2542 O O . VAL A 1 319 ? -8.085 -0.208 -12.645 1.00 98.06 319 VAL A O 1
ATOM 2545 N N . ASP A 1 320 ? -8.356 1.828 -11.744 1.00 96.75 320 ASP A N 1
ATOM 2546 C CA . ASP A 1 320 ? -9.675 2.057 -12.353 1.00 96.75 320 ASP A CA 1
ATOM 2547 C C . ASP A 1 320 ? -9.616 2.189 -13.885 1.00 96.75 320 ASP A C 1
ATOM 2549 O O . ASP A 1 320 ? -10.526 1.747 -14.586 1.00 96.75 320 ASP A O 1
ATOM 2553 N N . HIS A 1 321 ? -8.547 2.806 -14.400 1.00 96.06 321 HIS A N 1
ATOM 2554 C CA . HIS A 1 321 ? -8.311 3.078 -15.821 1.00 96.06 321 HIS A CA 1
ATOM 2555 C C . HIS A 1 321 ? -6.864 2.719 -16.187 1.00 96.06 321 HIS A C 1
ATOM 2557 O O . HIS A 1 321 ? -5.989 3.590 -16.225 1.00 96.06 321 HIS A O 1
ATOM 2563 N N . PRO A 1 322 ? -6.579 1.428 -16.445 1.00 96.19 322 PRO A N 1
ATOM 2564 C CA . PRO A 1 322 ? -5.234 0.945 -16.770 1.00 96.19 322 PRO A CA 1
ATOM 2565 C C . PRO A 1 322 ? -4.574 1.660 -17.957 1.00 96.19 322 PRO A C 1
ATOM 2567 O O . PRO A 1 322 ? -3.361 1.851 -17.972 1.00 96.19 322 PRO A O 1
ATOM 2570 N N . ASP A 1 323 ? -5.366 2.139 -18.920 1.00 94.50 323 ASP A N 1
ATOM 2571 C CA . ASP A 1 323 ? -4.893 2.892 -20.085 1.00 94.50 323 ASP A CA 1
ATOM 2572 C C . ASP A 1 323 ? -4.177 4.205 -19.721 1.00 94.50 323 ASP A C 1
ATOM 2574 O O . ASP A 1 323 ? -3.370 4.711 -20.508 1.00 94.50 323 ASP A O 1
ATOM 2578 N N . LEU A 1 324 ? -4.384 4.725 -18.505 1.00 95.44 324 LEU A N 1
ATOM 2579 C CA . LEU A 1 324 ? -3.641 5.876 -17.997 1.00 95.44 324 LEU A CA 1
ATOM 2580 C C . LEU A 1 324 ? -2.138 5.618 -17.880 1.00 95.44 324 LEU A C 1
ATOM 2582 O O . LEU A 1 324 ? -1.366 6.565 -18.027 1.00 95.44 324 LEU A O 1
ATOM 2586 N N . ALA A 1 325 ? -1.706 4.373 -17.653 1.00 95.62 325 ALA A N 1
ATOM 2587 C CA . ALA A 1 325 ? -0.283 4.047 -17.576 1.00 95.62 325 ALA A CA 1
ATOM 2588 C C . ALA A 1 325 ? 0.428 4.389 -18.893 1.00 95.62 325 ALA A C 1
ATOM 2590 O O . ALA A 1 325 ? 1.475 5.028 -18.882 1.00 95.62 325 ALA A O 1
ATOM 2591 N N . GLU A 1 326 ? -0.175 4.045 -20.034 1.00 94.38 326 GLU A N 1
ATOM 2592 C CA . GLU A 1 326 ? 0.361 4.396 -21.354 1.00 94.38 326 GLU A CA 1
ATOM 2593 C C . GLU A 1 326 ? 0.178 5.882 -21.676 1.00 94.38 326 GLU A C 1
ATOM 2595 O O . GLU A 1 326 ? 1.084 6.505 -22.224 1.00 94.38 326 GLU A O 1
ATOM 2600 N N . LYS A 1 327 ? -0.968 6.471 -21.308 1.00 93.31 327 LYS A N 1
ATOM 2601 C CA . LYS A 1 327 ? -1.272 7.887 -21.576 1.00 93.31 327 LYS A CA 1
ATOM 2602 C C . LYS A 1 327 ? -0.318 8.847 -20.856 1.00 93.31 327 LYS A C 1
ATOM 2604 O O . LYS A 1 327 ? -0.030 9.920 -21.381 1.00 93.31 327 LYS A O 1
ATOM 2609 N N . LEU A 1 328 ? 0.104 8.506 -19.636 1.00 94.62 328 LEU A N 1
ATOM 2610 C CA . LEU A 1 328 ? 0.788 9.433 -18.729 1.00 94.62 328 LEU A CA 1
ATOM 2611 C C . LEU A 1 328 ? 2.273 9.142 -18.535 1.00 94.62 328 LEU A C 1
ATOM 2613 O O . LEU A 1 328 ? 2.948 9.967 -17.929 1.00 94.62 328 LEU A O 1
ATOM 2617 N N . ILE A 1 329 ? 2.806 8.028 -19.047 1.00 92.25 329 ILE A N 1
ATOM 2618 C CA . ILE A 1 329 ? 4.210 7.658 -18.807 1.00 92.25 329 ILE A CA 1
ATOM 2619 C C . ILE A 1 329 ? 5.202 8.761 -19.203 1.00 92.25 329 ILE A C 1
ATOM 2621 O O . ILE A 1 329 ? 6.152 9.012 -18.471 1.00 92.25 329 ILE A O 1
ATOM 2625 N N . GLU A 1 330 ? 4.948 9.480 -20.300 1.00 91.00 330 GLU A N 1
ATOM 2626 C CA . GLU A 1 330 ? 5.806 10.581 -20.770 1.00 91.00 330 GLU A CA 1
ATOM 2627 C C . GLU A 1 330 ? 5.747 11.830 -19.870 1.00 91.00 330 GLU A C 1
ATOM 2629 O O . GLU A 1 330 ? 6.628 12.683 -19.937 1.00 91.00 330 GLU A O 1
ATOM 2634 N N . GLN A 1 331 ? 4.724 11.941 -19.017 1.00 92.19 331 GLN A N 1
ATOM 2635 C CA . GLN A 1 331 ? 4.547 13.036 -18.057 1.00 92.19 331 GLN A CA 1
ATOM 2636 C C . GLN A 1 331 ? 5.202 12.734 -16.702 1.00 92.19 331 GLN A C 1
ATOM 2638 O O . GLN A 1 331 ? 5.284 13.613 -15.842 1.00 92.19 331 GLN A O 1
ATOM 2643 N N . ILE A 1 332 ? 5.646 11.494 -16.480 1.00 91.50 332 ILE A N 1
ATOM 2644 C CA . ILE A 1 332 ? 6.298 11.098 -15.236 1.00 91.50 332 ILE A CA 1
ATOM 2645 C C . ILE A 1 332 ? 7.766 11.514 -15.294 1.00 91.50 332 ILE A C 1
ATOM 2647 O O . ILE A 1 332 ? 8.545 11.039 -16.119 1.00 91.50 332 ILE A O 1
ATOM 2651 N N . HIS A 1 333 ? 8.157 12.396 -14.378 1.00 92.19 333 HIS A N 1
ATOM 2652 C CA . HIS A 1 333 ? 9.535 12.847 -14.281 1.00 92.19 333 HIS A CA 1
ATOM 2653 C C . HIS A 1 333 ? 10.469 11.708 -13.856 1.00 92.19 333 HIS A C 1
ATOM 2655 O O . HIS A 1 333 ? 10.156 10.912 -12.964 1.00 92.19 333 HIS A O 1
ATOM 2661 N N . VAL A 1 334 ? 11.654 11.670 -14.463 1.00 93.62 334 VAL A N 1
ATOM 2662 C CA . VAL A 1 334 ? 12.708 10.7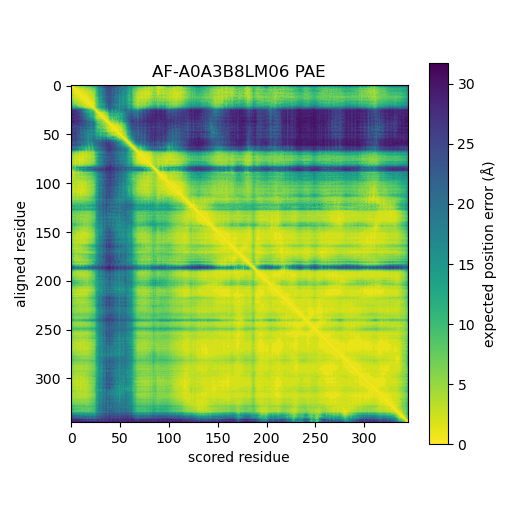08 -14.138 1.00 93.62 334 VAL A CA 1
ATOM 2663 C C . VAL A 1 334 ? 13.971 11.422 -13.687 1.00 93.62 334 VAL A C 1
ATOM 2665 O O . VAL A 1 334 ? 14.331 12.483 -14.196 1.00 93.62 334 VAL A O 1
ATOM 2668 N N . LYS A 1 335 ? 14.687 10.793 -12.762 1.00 92.50 335 LYS A N 1
ATOM 2669 C CA . LYS A 1 335 ? 16.025 11.194 -12.342 1.00 92.50 335 LYS A CA 1
ATOM 2670 C C . LYS A 1 335 ? 17.018 10.074 -12.592 1.00 92.50 335 LYS A C 1
ATOM 2672 O O . LYS A 1 335 ? 16.682 8.889 -12.572 1.00 92.50 335 LYS A O 1
ATOM 2677 N N . ARG A 1 336 ? 18.280 10.462 -12.751 1.00 87.06 336 ARG A N 1
ATOM 2678 C CA . ARG A 1 336 ? 19.386 9.524 -12.940 1.00 87.06 336 ARG A CA 1
ATOM 2679 C C . ARG A 1 336 ? 19.485 8.535 -11.772 1.00 87.06 336 ARG A C 1
ATOM 2681 O O . ARG A 1 336 ? 19.362 8.922 -10.605 1.00 87.06 336 ARG A O 1
ATOM 2688 N N . ALA A 1 337 ? 19.768 7.275 -12.092 1.00 77.88 337 ALA A N 1
ATOM 2689 C CA . ALA A 1 337 ? 20.060 6.250 -11.097 1.00 77.88 337 ALA A CA 1
ATOM 2690 C C . ALA A 1 337 ? 21.258 6.647 -10.202 1.00 77.88 337 ALA A C 1
ATOM 2692 O O . ALA A 1 337 ? 22.272 7.131 -10.711 1.00 77.88 337 ALA A O 1
ATOM 2693 N N . PRO A 1 338 ? 21.174 6.460 -8.871 1.00 73.19 338 PRO A N 1
ATOM 2694 C CA . PRO A 1 338 ? 22.297 6.704 -7.970 1.00 73.19 338 PRO A CA 1
ATOM 2695 C C . PRO A 1 338 ? 23.506 5.804 -8.260 1.00 73.19 338 PRO A C 1
ATOM 2697 O O . PRO A 1 338 ? 23.346 4.608 -8.499 1.00 73.19 338 PRO A O 1
ATOM 2700 N N . ASP A 1 339 ? 24.720 6.334 -8.093 1.00 70.00 339 ASP A N 1
ATOM 2701 C CA . ASP A 1 339 ? 25.967 5.620 -8.418 1.00 70.00 339 ASP A CA 1
ATOM 2702 C C . ASP A 1 339 ? 26.135 4.277 -7.684 1.00 70.00 339 ASP A C 1
ATOM 2704 O O . ASP A 1 339 ? 26.693 3.326 -8.233 1.00 70.00 339 ASP A O 1
ATOM 2708 N N . PHE A 1 340 ? 25.611 4.153 -6.458 1.00 64.88 340 PHE A N 1
ATOM 2709 C CA . PHE A 1 340 ? 25.677 2.905 -5.686 1.00 64.88 340 PHE A CA 1
ATOM 2710 C C . PHE A 1 340 ? 24.869 1.758 -6.313 1.00 64.88 340 PHE A C 1
ATOM 2712 O O . PHE A 1 340 ? 25.089 0.599 -5.963 1.00 64.88 340 PHE A O 1
ATOM 2719 N N . MET A 1 341 ? 23.950 2.055 -7.238 1.00 63.50 341 MET A N 1
ATOM 2720 C CA . MET A 1 341 ? 23.227 1.037 -7.997 1.00 63.50 341 MET A CA 1
ATOM 2721 C C . MET A 1 341 ? 24.100 0.410 -9.089 1.00 63.50 341 MET A C 1
ATOM 2723 O O . MET A 1 341 ? 23.809 -0.700 -9.512 1.00 63.50 341 MET A O 1
ATOM 2727 N N . HIS A 1 342 ? 25.201 1.044 -9.505 1.00 57.81 342 HIS A N 1
ATOM 2728 C CA . HIS A 1 342 ? 26.078 0.558 -10.577 1.00 57.81 342 HIS A CA 1
ATOM 2729 C C . HIS A 1 342 ? 27.177 -0.425 -10.126 1.00 57.81 342 HIS A C 1
ATOM 2731 O O . HIS A 1 342 ? 27.945 -0.914 -10.953 1.00 57.81 342 HIS A O 1
ATOM 2737 N N . ALA A 1 343 ? 27.274 -0.742 -8.832 1.00 52.75 343 ALA A N 1
ATOM 2738 C CA . ALA A 1 343 ? 28.403 -1.495 -8.295 1.00 52.75 343 ALA A CA 1
ATOM 2739 C C . ALA A 1 343 ? 28.265 -3.025 -8.461 1.00 52.75 343 ALA A C 1
ATOM 2741 O O . ALA A 1 343 ? 27.722 -3.719 -7.596 1.00 52.75 343 ALA A O 1
ATOM 2742 N N . ARG A 1 344 ? 28.878 -3.567 -9.521 1.00 54.00 344 ARG A N 1
ATOM 2743 C CA . ARG A 1 344 ? 29.604 -4.844 -9.416 1.00 54.00 344 ARG A CA 1
ATOM 2744 C C . ARG A 1 344 ? 30.991 -4.522 -8.858 1.00 54.00 344 ARG A C 1
ATOM 2746 O O . ARG A 1 344 ? 31.804 -3.940 -9.569 1.00 54.00 344 ARG A O 1
ATOM 2753 N N . SER A 1 345 ? 31.221 -4.813 -7.578 1.00 52.19 345 SER A N 1
ATOM 2754 C CA . SER A 1 345 ? 32.574 -4.816 -7.001 1.00 52.19 345 SER A CA 1
ATOM 2755 C C . SER A 1 345 ? 33.337 -6.047 -7.456 1.00 52.19 345 SER A C 1
ATOM 2757 O O . SER A 1 345 ? 32.739 -7.139 -7.294 1.00 52.19 345 SER A O 1
#

Nearest PDB structures (foldseek):
  2vnd-assembly1_A  TM=8.032E-01  e=1.640E-06  Vibrio cholerae
  2g7e-assembly1_A  TM=8.040E-01  e=2.244E-06  Vibrio cholerae
  1oup-assembly1_B  TM=6.652E-01  e=1.918E-06  Vibrio vulnificus
  2pu3-assembly1_A  TM=7.094E-01  e=4.429E-06  Aliivibrio salmonicida LFI1238
  1ouo-assembly1_A  TM=6.574E-01  e=2.766E-06  Vibrio vulnificus

pLDDT: mean 79.38, std 18.72, range [31.94, 98.69]

Solvent-accessible surface area (backbone atoms only — not comparable to full-atom values): 18937 Å² total; per-residue (Å²): 124,54,46,50,62,22,45,37,43,27,19,39,41,47,49,41,49,54,52,47,54,66,71,62,58,46,70,64,54,56,52,49,60,57,34,71,78,47,60,72,69,60,36,50,51,54,56,51,49,59,51,54,67,60,68,68,70,70,64,87,71,90,77,74,84,77,92,47,60,68,59,51,41,51,51,46,52,49,54,63,65,72,53,86,57,67,99,70,27,48,43,77,66,62,48,67,73,44,53,75,60,49,41,50,20,44,52,49,23,52,57,59,72,68,44,68,54,59,81,76,83,51,71,66,69,57,68,75,40,54,60,67,57,45,44,51,51,46,26,48,45,61,65,74,32,49,72,64,43,59,68,27,32,47,15,44,37,38,22,48,67,55,32,61,94,26,31,34,57,9,69,43,48,65,53,71,41,70,83,36,43,27,63,71,84,54,97,79,58,53,36,78,36,50,76,59,36,48,91,74,74,37,74,47,80,58,61,55,27,42,62,75,36,47,43,52,20,36,43,67,60,49,63,71,44,61,77,50,51,73,40,65,53,72,47,71,79,42,72,51,75,60,20,34,36,19,24,24,88,85,36,26,60,18,28,20,64,26,71,92,46,36,14,60,51,24,38,26,45,53,39,51,28,49,36,67,73,36,66,41,45,61,70,44,66,62,54,30,52,51,27,35,67,77,24,60,87,47,72,65,59,52,50,43,41,41,53,48,8,38,70,28,58,38,70,56,60,41,67,80,38,56,68,48,55,74,66,35,54,89,73,56,50,66,39,80,68,60,74,82,43,62,61,71,126

Foldseek 3Di:
DFFALLLLLLLLLLLLVVLVCVVVVVCVVVVLVVCVVPDPVLSVLVVVLVVVVVVPPPDPDPDDDRPDSVVSSVVLNVLSVPPDDDLRHHDPVSLVVDDPSSVVSVVVSVVLVPFFFFDFDDPVNQVVDALVRNLVVLQVLLSNWDQSDAQSLQSCQQSPLQADSQWHAAQFARQIDGNGSGRDPDPFAKDKAQLQACVQPQVDPPSVRQNLRIHIHGPVVSVLQHNFAADDAPDFPDDHHQKGWHQDPLGFTHIYGHLQCLLSSLLSVVSSQSNVVTAAAPPRLVVSLVSVVSHPQDPSSVSSQRSSCSRTVGGSNCNVPVCSSVSNSVVRHHDYDDPNRNDPD

Mean predicted aligned error: 9.46 Å